Protein AF-A0A6P8ERR4-F1 (afdb_monomer_lite)

Or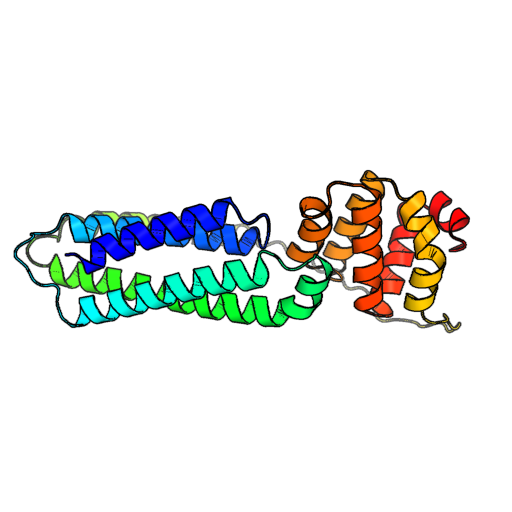ganism: Clupea harengus (NCBI:txid7950)

Radius of gyration: 25.63 Å; chains: 1; bounding box: 52×46×75 Å

Secondary structure (DSSP, 8-state):
-HHHHHHHHHHHHHHHHHHH--S-HHHHHHHHHHHHHHHHHHHHHHTS-TTSPPPHHHHHHHHHHHHHHHHHHHHHHHHHS--HHHHHHHHHHHHHHHHHHHHHHHHHHHHHHHHHHHHTTTT-STTHHHHHHHHHHHHHHHHHHHTT---------------------HHHHHHHHHHHHHHH--HHHHHHHHHHHHHTTSS-HHHHHHHHHS-SSHHHHHHHHHHHHHHT-HHHHHHHHHHHHHH-HHHHHHHT--

Structure (mmCIF, N/CA/C/O backbone):
data_AF-A0A6P8ERR4-F1
#
_entry.id   AF-A0A6P8ERR4-F1
#
loop_
_atom_site.group_PDB
_atom_site.id
_atom_site.type_symbol
_atom_site.label_atom_id
_atom_site.label_alt_id
_atom_site.label_comp_id
_atom_site.label_asym_id
_atom_site.label_entity_id
_atom_site.label_seq_id
_atom_site.pdbx_PDB_ins_code
_atom_site.Cartn_x
_atom_site.Cartn_y
_atom_site.Cartn_z
_atom_site.occupancy
_atom_site.B_iso_or_equiv
_atom_site.auth_seq_id
_atom_site.auth_comp_id
_atom_site.auth_asym_id
_atom_site.auth_atom_id
_atom_site.pdbx_PDB_model_num
ATOM 1 N N . MET A 1 1 ? -18.831 -6.609 29.858 1.00 54.12 1 MET A N 1
ATOM 2 C CA . MET A 1 1 ? -17.408 -6.774 30.240 1.00 54.12 1 MET A CA 1
ATOM 3 C C . MET A 1 1 ? -16.661 -7.672 29.255 1.00 54.12 1 MET A C 1
ATOM 5 O O . MET A 1 1 ? -15.744 -7.173 28.614 1.00 54.12 1 MET A O 1
ATOM 9 N N . ASP A 1 2 ? -17.095 -8.918 29.026 1.00 66.50 2 ASP A N 1
ATOM 10 C CA . ASP A 1 2 ? -16.434 -9.848 28.080 1.00 66.50 2 ASP A CA 1
ATOM 11 C C . ASP A 1 2 ? -16.291 -9.293 26.649 1.00 66.50 2 ASP A C 1
ATOM 13 O O . ASP A 1 2 ? -15.264 -9.483 26.001 1.00 66.50 2 ASP A O 1
ATOM 17 N N . SER A 1 3 ? -17.280 -8.533 26.166 1.00 75.31 3 SER A N 1
ATOM 18 C CA . SER A 1 3 ? -17.243 -7.909 24.834 1.00 75.31 3 SER A CA 1
ATOM 19 C C . SER A 1 3 ? -16.115 -6.881 24.667 1.00 75.31 3 SER A C 1
ATOM 21 O O . SER A 1 3 ? -15.493 -6.835 23.609 1.00 75.31 3 SER A O 1
ATOM 23 N N . ILE A 1 4 ? -15.814 -6.091 25.706 1.00 79.38 4 ILE A N 1
ATOM 24 C CA . ILE A 1 4 ? -14.762 -5.057 25.666 1.00 79.38 4 ILE A CA 1
ATOM 25 C C . ILE A 1 4 ? -13.382 -5.716 25.710 1.00 79.38 4 ILE A C 1
ATOM 27 O O . ILE A 1 4 ? -12.503 -5.345 24.938 1.00 79.38 4 ILE A O 1
ATOM 31 N N . PHE A 1 5 ? -13.210 -6.746 26.545 1.00 83.19 5 PHE A N 1
ATOM 32 C CA . PHE A 1 5 ? -11.969 -7.522 26.594 1.00 83.19 5 PHE A CA 1
ATOM 33 C C . PHE A 1 5 ? -11.649 -8.163 25.234 1.00 83.19 5 PHE A C 1
ATOM 35 O O . PHE A 1 5 ? -10.551 -7.9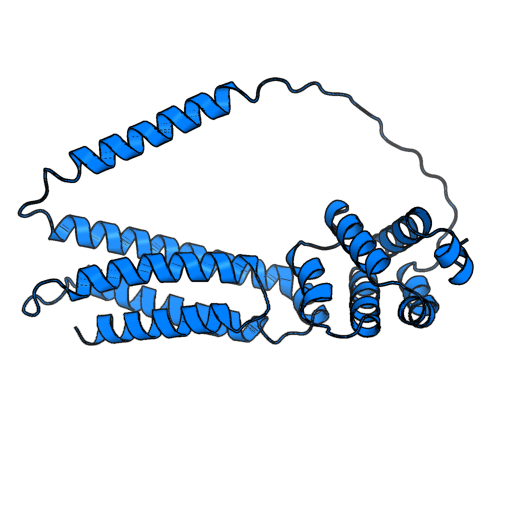87 24.708 1.00 83.19 5 PHE A O 1
ATOM 42 N N . ASN A 1 6 ? -12.639 -8.810 24.609 1.00 86.19 6 ASN A N 1
ATOM 43 C CA . ASN A 1 6 ? -12.492 -9.392 23.272 1.00 86.19 6 ASN A CA 1
ATOM 44 C C . ASN A 1 6 ? -12.144 -8.335 22.207 1.00 86.19 6 ASN A C 1
ATOM 46 O O . ASN A 1 6 ? -11.364 -8.604 21.297 1.00 86.19 6 ASN A O 1
ATOM 50 N N . LEU A 1 7 ? -12.702 -7.126 22.312 1.00 85.50 7 LEU A N 1
ATOM 51 C CA . LEU A 1 7 ? -12.392 -6.002 21.422 1.00 85.50 7 LEU A CA 1
ATOM 52 C C . LEU A 1 7 ? -10.958 -5.486 21.596 1.00 85.50 7 LEU A C 1
ATOM 54 O O . LEU A 1 7 ? -10.301 -5.176 20.604 1.00 85.50 7 LEU A O 1
ATOM 58 N N . ILE A 1 8 ? -10.460 -5.418 22.832 1.00 84.06 8 ILE A N 1
ATOM 59 C CA . ILE A 1 8 ? -9.070 -5.043 23.125 1.00 84.06 8 ILE A CA 1
ATOM 60 C C . ILE A 1 8 ? -8.107 -6.090 22.552 1.00 84.06 8 ILE A C 1
ATOM 62 O O . ILE A 1 8 ? -7.127 -5.723 21.905 1.00 84.06 8 ILE A O 1
ATOM 66 N N . GLU A 1 9 ? -8.406 -7.383 22.714 1.00 88.56 9 GLU A N 1
ATOM 67 C CA . GLU A 1 9 ? -7.610 -8.448 22.094 1.00 88.56 9 GLU A CA 1
ATOM 68 C C . GLU A 1 9 ? -7.640 -8.378 20.560 1.00 88.56 9 GLU A C 1
ATOM 70 O O . GLU A 1 9 ? -6.607 -8.568 19.915 1.00 88.56 9 GLU A O 1
ATOM 75 N N . LEU A 1 10 ? -8.800 -8.082 19.960 1.00 87.75 10 LEU A N 1
ATOM 76 C CA . LEU A 1 10 ? -8.918 -7.875 18.512 1.00 87.75 10 LEU A CA 1
ATOM 77 C C . LEU A 1 10 ? -8.091 -6.674 18.044 1.00 87.75 10 LEU A C 1
ATOM 79 O O . LEU A 1 10 ? -7.389 -6.779 17.042 1.00 87.75 10 LEU A O 1
ATOM 83 N N . ALA A 1 11 ? -8.104 -5.567 18.789 1.00 86.19 11 ALA A N 1
ATOM 84 C CA . ALA A 1 11 ? -7.260 -4.411 18.502 1.00 86.19 11 ALA A CA 1
ATOM 85 C C . ALA A 1 11 ? -5.765 -4.778 18.539 1.00 86.19 11 ALA A C 1
ATOM 87 O O . ALA A 1 11 ? -5.011 -4.381 17.651 1.00 86.19 11 ALA A O 1
ATOM 88 N N . ASP A 1 12 ? -5.327 -5.581 19.514 1.00 87.50 12 ASP A N 1
ATOM 89 C CA . ASP A 1 12 ? -3.935 -6.039 19.608 1.00 87.50 12 ASP A CA 1
ATOM 90 C C . ASP A 1 12 ? -3.526 -6.966 18.460 1.00 87.50 12 ASP A C 1
ATOM 92 O O . ASP A 1 12 ? -2.415 -6.851 17.924 1.00 87.50 12 ASP A O 1
ATOM 96 N N . ARG A 1 13 ? -4.426 -7.857 18.034 1.00 88.38 13 ARG A N 1
ATOM 97 C CA . ARG A 1 13 ? -4.210 -8.716 16.862 1.00 88.38 13 ARG A CA 1
ATOM 98 C C . ARG A 1 13 ? -4.118 -7.897 15.586 1.00 88.38 13 ARG A C 1
ATOM 100 O O . ARG A 1 13 ? -3.156 -8.067 14.839 1.00 88.38 13 ARG A O 1
ATOM 107 N N . LEU A 1 14 ? -5.049 -6.970 15.379 1.00 86.06 14 LEU A N 1
ATOM 108 C CA . LEU A 1 14 ? -5.080 -6.100 14.209 1.00 86.06 14 LEU A CA 1
ATOM 109 C C . LEU A 1 14 ? -3.844 -5.196 14.150 1.00 86.06 14 LEU A C 1
ATOM 111 O O . LEU A 1 14 ? -3.210 -5.086 13.103 1.00 86.06 14 LEU A O 1
ATOM 115 N N . TYR A 1 15 ? -3.427 -4.618 15.280 1.00 86.75 15 TYR A N 1
ATOM 116 C CA . TYR A 1 15 ? -2.178 -3.862 15.365 1.00 86.75 15 TYR A CA 1
ATOM 117 C C . TYR A 1 15 ? -0.961 -4.728 15.013 1.00 86.75 15 TYR A C 1
ATOM 119 O O . TYR A 1 15 ? -0.094 -4.308 14.246 1.00 86.75 15 TYR A O 1
ATOM 127 N N . SER A 1 16 ? -0.900 -5.956 15.530 1.00 87.12 16 SER A N 1
ATOM 128 C CA . SER A 1 16 ? 0.182 -6.892 15.209 1.00 87.12 16 SER A CA 1
ATOM 129 C C . SER A 1 16 ? 0.187 -7.261 13.724 1.00 87.12 16 SER A C 1
ATOM 131 O O . SER A 1 16 ? 1.244 -7.243 13.091 1.00 87.12 16 SER A O 1
ATOM 133 N N . LEU A 1 17 ? -0.986 -7.514 13.134 1.00 80.75 17 LEU A N 1
ATOM 134 C CA . LEU A 1 17 ? -1.148 -7.772 11.703 1.00 80.75 17 LEU A CA 1
ATOM 135 C C . LEU A 1 17 ? -0.640 -6.581 10.889 1.00 80.75 17 LEU A C 1
ATOM 137 O O . LEU A 1 17 ? 0.184 -6.763 9.986 1.00 80.75 17 LEU A O 1
ATOM 141 N N . CYS A 1 18 ? -1.007 -5.364 11.299 1.00 77.75 18 CYS A N 1
ATOM 142 C CA . CYS A 1 18 ? -0.458 -4.138 10.748 1.00 77.75 18 CYS A CA 1
ATOM 143 C C . CYS A 1 18 ? 1.066 -4.081 10.852 1.00 77.75 18 CYS A C 1
ATOM 145 O O . CYS A 1 18 ? 1.659 -3.434 10.020 1.00 77.75 18 CYS A O 1
ATOM 147 N N . GLN A 1 19 ? 1.765 -4.722 11.786 1.00 81.25 19 GLN A N 1
ATOM 148 C CA . GLN A 1 19 ? 3.240 -4.713 11.781 1.00 81.25 19 GLN A CA 1
ATOM 149 C C . GLN A 1 19 ? 3.858 -5.784 10.871 1.00 81.25 19 GLN A C 1
ATOM 151 O O . GLN A 1 19 ? 4.981 -5.617 10.396 1.00 81.25 19 GLN A O 1
ATOM 156 N N . THR A 1 20 ? 3.140 -6.876 10.607 1.00 75.56 20 THR A N 1
ATOM 157 C CA . THR A 1 20 ? 3.660 -8.005 9.814 1.00 75.56 20 THR A CA 1
ATOM 158 C C . THR A 1 20 ? 3.516 -7.831 8.302 1.00 75.56 20 THR A C 1
ATOM 160 O O . THR A 1 20 ? 4.349 -8.328 7.539 1.00 75.56 20 THR A O 1
ATOM 163 N N . VAL A 1 21 ? 2.481 -7.119 7.853 1.00 70.62 21 VAL A N 1
ATOM 164 C CA . VAL A 1 21 ? 2.188 -6.926 6.429 1.00 70.62 21 VAL A CA 1
ATOM 165 C C . VAL A 1 21 ? 3.141 -5.872 5.844 1.00 70.62 21 VAL A C 1
ATOM 167 O O . VAL A 1 21 ? 3.121 -4.709 6.236 1.00 70.62 21 VAL A O 1
ATOM 170 N N . LYS A 1 22 ? 3.984 -6.253 4.873 1.00 64.69 22 LYS A N 1
ATOM 171 C CA . LYS A 1 22 ? 4.994 -5.370 4.226 1.00 64.69 22 LYS A CA 1
ATOM 172 C C . LYS A 1 22 ? 4.411 -4.400 3.192 1.00 64.69 22 LYS A C 1
ATOM 174 O O . LYS A 1 22 ? 5.052 -4.012 2.230 1.00 64.69 22 LYS A O 1
ATOM 179 N N . ALA A 1 23 ? 3.129 -4.142 3.296 1.00 64.50 23 ALA A N 1
ATOM 180 C CA . ALA A 1 23 ? 2.275 -3.942 2.154 1.00 64.50 23 ALA A CA 1
ATOM 181 C C . ALA A 1 23 ? 1.235 -2.881 2.562 1.00 64.50 23 ALA A C 1
ATOM 183 O O . ALA A 1 23 ? 0.785 -2.911 3.705 1.00 64.50 23 ALA A O 1
ATOM 184 N N . ASN A 1 24 ? 0.881 -1.927 1.685 1.00 65.19 24 ASN A N 1
ATOM 185 C CA . ASN A 1 24 ? -0.044 -0.816 1.999 1.00 65.19 24 ASN A CA 1
ATOM 186 C C . ASN A 1 24 ? 0.435 0.034 3.181 1.00 65.19 24 ASN A C 1
ATOM 188 O O . ASN A 1 24 ? -0.296 0.251 4.141 1.00 65.19 24 ASN A O 1
ATOM 192 N N . LYS A 1 25 ? 1.697 0.462 3.153 1.00 68.31 25 LYS A N 1
ATOM 193 C CA . LYS A 1 25 ? 2.371 1.093 4.292 1.00 68.31 25 LYS A CA 1
ATOM 194 C C . LYS A 1 25 ? 1.633 2.311 4.849 1.00 68.31 25 LYS A C 1
ATOM 196 O O . LYS A 1 25 ? 1.575 2.448 6.067 1.00 68.31 25 LYS A O 1
ATOM 201 N N . GLU A 1 26 ? 1.058 3.141 3.983 1.00 70.31 26 GLU A N 1
ATOM 202 C CA . GLU A 1 26 ? 0.267 4.308 4.379 1.00 70.31 26 GLU A CA 1
ATOM 203 C C . GLU A 1 26 ? -1.022 3.890 5.101 1.00 70.31 26 GLU A C 1
ATOM 205 O O . GLU A 1 26 ? -1.225 4.267 6.256 1.00 70.31 26 GLU A O 1
ATOM 210 N N . GLN A 1 27 ? -1.824 3.003 4.498 1.00 76.12 27 GLN A N 1
ATOM 211 C CA . GLN A 1 27 ? -3.105 2.578 5.088 1.00 76.12 27 GLN A CA 1
ATOM 212 C C . GLN A 1 27 ? -2.904 1.750 6.353 1.00 76.12 27 GLN A C 1
ATOM 214 O O . GLN A 1 27 ? -3.596 1.931 7.349 1.00 76.12 27 GLN A O 1
ATOM 219 N N . ARG A 1 28 ? -1.888 0.892 6.360 1.00 78.12 28 ARG A N 1
ATOM 220 C CA . ARG A 1 28 ? -1.434 0.132 7.525 1.00 78.12 28 ARG A CA 1
ATOM 221 C C . ARG A 1 28 ? -0.972 1.047 8.657 1.00 78.12 28 ARG A C 1
ATOM 223 O O . ARG A 1 28 ? -1.277 0.770 9.813 1.00 78.12 28 ARG A O 1
ATOM 230 N N . GLY A 1 29 ? -0.251 2.121 8.332 1.00 73.62 29 GLY A N 1
ATOM 231 C CA . GLY A 1 29 ? 0.181 3.137 9.291 1.00 73.62 29 GLY A CA 1
ATOM 232 C C . GLY A 1 29 ? -1.010 3.854 9.922 1.00 73.62 29 GLY A C 1
ATOM 233 O O . GLY A 1 29 ? -1.162 3.826 11.141 1.00 73.62 29 GLY A O 1
ATOM 234 N N . ARG A 1 30 ? -1.907 4.395 9.090 1.00 80.38 30 ARG A N 1
ATOM 235 C CA . ARG A 1 30 ? -3.132 5.078 9.533 1.00 80.38 30 ARG A CA 1
ATOM 236 C C . ARG A 1 30 ? -4.035 4.164 10.366 1.00 80.38 30 ARG A C 1
ATOM 238 O O . ARG A 1 30 ? -4.529 4.560 11.420 1.00 80.38 30 ARG A O 1
ATOM 245 N N . LEU A 1 31 ? -4.213 2.918 9.928 1.00 80.12 31 LEU A N 1
ATOM 246 C CA . LEU A 1 31 ? -4.983 1.912 10.653 1.00 80.12 31 LEU A CA 1
ATOM 247 C C . LEU A 1 31 ? -4.339 1.577 12.002 1.00 80.12 31 LEU A C 1
ATOM 249 O O . LEU A 1 31 ? -5.041 1.528 13.005 1.00 80.12 31 LEU A O 1
ATOM 253 N N . ALA A 1 32 ? -3.014 1.409 12.064 1.00 82.19 32 ALA A N 1
ATOM 254 C CA . ALA A 1 32 ? -2.308 1.160 13.319 1.00 82.19 32 ALA A CA 1
ATOM 255 C C . ALA A 1 32 ? -2.487 2.308 14.329 1.00 82.19 32 ALA A C 1
ATOM 257 O O . ALA A 1 32 ? -2.763 2.048 15.501 1.00 82.19 32 ALA A O 1
ATOM 258 N N . GLU A 1 33 ? -2.381 3.565 13.890 1.00 81.00 33 GLU A N 1
ATOM 259 C CA . GLU A 1 33 ? -2.609 4.736 14.749 1.00 81.00 33 GLU A CA 1
ATOM 260 C C . GLU A 1 33 ? -4.046 4.794 15.279 1.00 81.00 33 GLU A C 1
ATOM 262 O O . GLU A 1 33 ? -4.276 5.033 16.468 1.00 81.00 33 GLU A O 1
ATOM 267 N N . MET A 1 34 ? -5.023 4.528 14.414 1.00 80.50 34 MET A N 1
ATOM 268 C CA . MET A 1 34 ? -6.431 4.549 14.791 1.00 80.50 34 MET A CA 1
ATOM 269 C C . MET A 1 34 ? -6.791 3.409 15.751 1.00 80.50 34 MET A C 1
ATOM 271 O O . MET A 1 34 ? -7.496 3.638 16.732 1.00 80.50 34 MET A O 1
ATOM 275 N N . VAL A 1 35 ? -6.249 2.208 15.529 1.00 82.44 35 VAL A N 1
ATOM 276 C CA . VAL A 1 35 ? -6.409 1.053 16.426 1.00 82.44 35 VAL A CA 1
ATOM 277 C C . VAL A 1 35 ? -5.811 1.344 17.804 1.00 82.44 35 VAL A C 1
ATOM 279 O O . VAL A 1 35 ? -6.447 1.043 18.812 1.00 82.44 35 VAL A O 1
ATOM 282 N N . ILE A 1 36 ? -4.646 2.002 17.879 1.00 81.31 36 ILE A N 1
ATOM 283 C CA . ILE A 1 36 ? -4.071 2.456 19.157 1.00 81.31 36 ILE A CA 1
ATOM 284 C C . ILE A 1 36 ? -5.017 3.431 19.868 1.00 81.31 36 ILE A C 1
ATOM 286 O O . ILE A 1 36 ? -5.253 3.291 21.070 1.00 81.31 36 ILE A O 1
ATOM 290 N N . SER A 1 37 ? -5.548 4.426 19.153 1.00 80.31 37 SER A N 1
ATOM 291 C CA . SER A 1 37 ? -6.473 5.409 19.729 1.00 80.31 37 SER A CA 1
ATOM 292 C C . SER A 1 37 ? -7.760 4.758 20.240 1.00 80.31 37 SER A C 1
ATOM 294 O O . SER A 1 37 ? -8.170 5.027 21.366 1.00 80.31 37 SER A O 1
ATOM 296 N N . LEU A 1 38 ? -8.356 3.849 19.467 1.00 77.38 38 LEU A N 1
ATOM 297 C CA . LEU A 1 38 ? -9.563 3.114 19.857 1.00 77.38 38 LEU A CA 1
ATOM 298 C C . LEU A 1 38 ? -9.307 2.164 21.033 1.00 77.38 38 LEU A C 1
ATOM 300 O O . LEU A 1 38 ? -10.117 2.105 21.955 1.00 77.38 38 LEU A O 1
ATOM 304 N N . LYS A 1 39 ? -8.152 1.488 21.068 1.00 81.88 39 LYS A N 1
ATOM 305 C CA . LYS A 1 39 ? -7.755 0.647 22.205 1.00 81.88 39 LYS A CA 1
ATOM 306 C C . LYS A 1 39 ? -7.706 1.448 23.506 1.00 81.88 39 LYS A C 1
ATOM 308 O O . LYS A 1 39 ? -8.205 0.972 24.518 1.00 81.88 39 LYS A O 1
ATOM 313 N N . LYS A 1 40 ? -7.157 2.669 23.485 1.00 80.62 40 LYS A N 1
ATOM 314 C CA . LYS A 1 40 ? -7.130 3.544 24.672 1.00 80.62 40 LYS A CA 1
ATOM 315 C C . LYS A 1 40 ? -8.538 3.841 25.190 1.00 80.62 40 LYS A C 1
ATOM 317 O O . LYS A 1 40 ? -8.760 3.764 26.392 1.00 80.62 40 LYS A O 1
ATOM 322 N N . VAL A 1 41 ? -9.481 4.135 24.292 1.00 78.81 41 VAL A N 1
ATOM 323 C CA . VAL A 1 41 ? -10.890 4.374 24.652 1.00 78.81 41 VAL A CA 1
ATOM 324 C C . VAL A 1 41 ? -11.516 3.122 25.279 1.00 78.81 41 VAL A C 1
ATOM 326 O O . VAL A 1 41 ? -12.168 3.216 26.315 1.00 78.81 41 VAL A O 1
ATOM 329 N N . LEU A 1 42 ? -11.262 1.941 24.708 1.00 78.31 42 LEU A N 1
ATOM 330 C CA . LEU A 1 42 ? -11.748 0.665 25.246 1.00 78.31 42 LEU A CA 1
ATOM 331 C C . LEU A 1 42 ? -11.144 0.320 26.614 1.00 78.31 42 LEU A C 1
ATOM 333 O O . LEU A 1 42 ? -11.850 -0.207 27.469 1.00 78.31 42 LEU A O 1
ATOM 337 N N . SER A 1 43 ? -9.867 0.631 26.848 1.00 79.06 43 SER A N 1
ATOM 338 C CA . SER A 1 43 ? -9.234 0.444 28.160 1.00 79.06 43 SER A CA 1
ATOM 339 C C . SER A 1 43 ? -9.860 1.342 29.227 1.00 79.06 43 SER A C 1
ATOM 341 O O . SER A 1 43 ? -10.113 0.873 30.330 1.00 79.06 43 SER A O 1
ATOM 343 N N . ILE A 1 44 ? -10.195 2.593 28.890 1.00 76.06 44 ILE A N 1
ATOM 344 C CA . ILE A 1 44 ? -10.915 3.493 29.806 1.00 76.06 44 ILE A CA 1
ATOM 345 C C . ILE A 1 44 ? -12.295 2.915 30.151 1.00 76.06 44 ILE A C 1
ATOM 347 O O . ILE A 1 44 ? -12.673 2.900 31.317 1.00 76.06 44 ILE A O 1
ATOM 351 N N . LEU A 1 45 ? -13.024 2.391 29.160 1.00 73.75 45 LEU A N 1
ATOM 352 C CA . LEU A 1 45 ? -14.319 1.727 29.362 1.00 73.75 45 LEU A CA 1
ATOM 353 C C . LEU A 1 45 ? -14.218 0.454 30.218 1.00 73.75 45 LEU A C 1
ATOM 355 O O . LEU A 1 45 ? -15.145 0.127 30.950 1.00 73.75 45 LEU A O 1
ATOM 359 N N . GLN A 1 46 ? -13.104 -0.276 30.130 1.00 72.75 46 GLN A N 1
ATOM 360 C CA . GLN A 1 46 ? -12.858 -1.470 30.942 1.00 72.75 46 GLN A CA 1
ATOM 361 C C . GLN A 1 46 ? -12.612 -1.133 32.421 1.00 72.75 46 GLN A C 1
ATOM 363 O O . GLN A 1 46 ? -12.935 -1.940 33.290 1.00 72.75 46 GLN A O 1
ATOM 368 N N . GLU A 1 47 ? -12.021 0.029 32.704 1.00 72.12 47 GLU A N 1
ATOM 369 C CA . GLU A 1 47 ? -11.723 0.498 34.064 1.00 72.12 47 GLU A CA 1
ATOM 370 C C . GLU A 1 47 ? -12.946 1.111 34.778 1.00 72.12 47 GLU A C 1
ATOM 372 O O . GLU A 1 47 ? -12.884 1.377 35.980 1.00 72.12 47 GLU A O 1
ATOM 377 N N . GLN A 1 48 ? -14.063 1.316 34.069 1.00 66.88 48 GLN A N 1
ATOM 378 C CA . GLN A 1 48 ? -15.331 1.766 34.654 1.00 66.88 48 GLN A CA 1
ATOM 379 C C . GLN A 1 48 ? -16.035 0.645 35.449 1.00 66.88 48 GLN A C 1
ATOM 381 O O . GLN A 1 48 ? -15.749 -0.538 35.273 1.00 66.88 48 GLN A O 1
ATOM 386 N N . ASP A 1 49 ? -16.926 1.032 36.375 1.00 58.53 49 ASP A N 1
ATOM 387 C CA . ASP A 1 49 ? -17.505 0.162 37.412 1.00 58.53 49 ASP A CA 1
ATOM 388 C C . ASP A 1 49 ? -18.061 -1.173 36.845 1.00 58.53 49 ASP A C 1
ATOM 390 O O . ASP A 1 49 ? -19.023 -1.157 36.072 1.00 58.53 49 ASP A O 1
ATOM 394 N N . PRO A 1 50 ? -17.516 -2.339 37.265 1.00 55.09 50 PRO A N 1
ATOM 395 C CA . PRO A 1 50 ? -17.928 -3.683 36.838 1.00 55.09 50 PRO A CA 1
ATOM 396 C C . PRO A 1 50 ? -19.420 -3.999 36.976 1.00 55.09 50 PRO A C 1
ATOM 398 O O . PRO A 1 50 ? -19.899 -4.971 36.389 1.00 55.09 50 PRO A O 1
ATOM 401 N N . SER A 1 51 ? -20.128 -3.250 37.824 1.00 53.62 51 SER A N 1
ATOM 402 C CA . SER A 1 51 ? -21.529 -3.483 38.164 1.00 53.62 51 SER A CA 1
ATOM 403 C C . SER A 1 51 ? -22.520 -2.756 37.249 1.00 53.62 51 SER A C 1
ATOM 405 O O . SER A 1 51 ? -23.707 -3.094 37.260 1.00 53.62 51 SER A O 1
ATOM 407 N N . HIS A 1 52 ? -22.052 -1.814 36.422 1.00 59.72 52 HIS A N 1
ATOM 408 C CA . HIS A 1 52 ? -22.903 -1.089 35.488 1.00 59.72 52 HIS A CA 1
ATOM 409 C C . HIS A 1 52 ? -22.912 -1.781 34.122 1.00 59.72 52 HIS A C 1
ATOM 411 O O . HIS A 1 52 ? -21.887 -1.968 33.467 1.00 59.72 52 HIS A O 1
ATOM 417 N N . THR A 1 53 ? -24.099 -2.199 33.689 1.00 62.22 53 THR A N 1
ATOM 418 C CA . THR A 1 53 ? -24.296 -2.657 32.312 1.00 62.22 53 THR A CA 1
ATOM 419 C C . THR A 1 53 ? -24.201 -1.447 31.381 1.00 62.22 53 THR A C 1
ATOM 421 O O . THR A 1 53 ? -24.783 -0.404 31.701 1.00 62.22 53 THR A O 1
ATOM 424 N N . PRO A 1 54 ? -23.453 -1.547 30.266 1.00 65.56 54 PRO A N 1
ATOM 425 C CA . PRO A 1 54 ? -23.322 -0.441 29.330 1.00 65.56 54 PRO A CA 1
ATOM 426 C C . PRO A 1 54 ? -24.700 -0.084 28.747 1.00 65.56 54 PRO A C 1
ATOM 428 O O . PRO A 1 54 ? -25.506 -0.982 28.485 1.00 65.56 54 PRO A O 1
ATOM 431 N N . PRO A 1 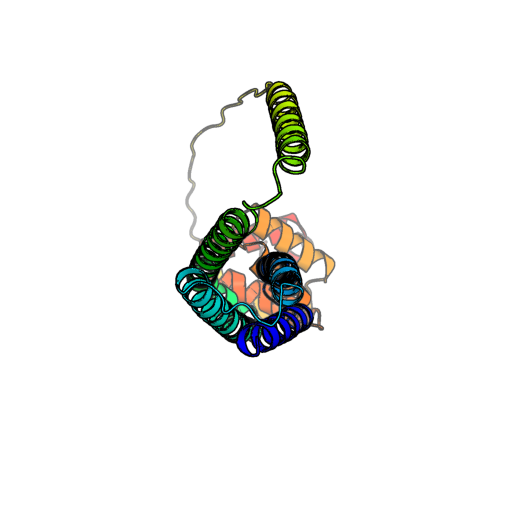55 ? -24.998 1.208 28.528 1.00 71.44 55 PRO A N 1
ATOM 432 C CA . PRO A 1 55 ? -26.217 1.627 27.851 1.00 71.44 55 PRO A CA 1
ATOM 433 C C . PRO A 1 55 ? -26.357 0.930 26.492 1.00 71.44 55 PRO A C 1
ATOM 435 O O . PRO A 1 55 ? -25.369 0.751 25.787 1.00 71.44 55 PRO A O 1
ATOM 438 N N . GLN A 1 56 ? -27.583 0.598 26.079 1.00 71.94 56 GLN A N 1
ATOM 439 C CA . GLN A 1 56 ? -27.839 -0.093 24.805 1.00 71.94 56 GLN A CA 1
ATOM 440 C C . GLN A 1 56 ? -27.180 0.611 23.604 1.00 71.94 56 GLN A C 1
ATOM 442 O O . GLN A 1 56 ? -26.590 -0.042 22.748 1.00 71.94 56 GLN A O 1
ATOM 447 N N . ALA A 1 57 ? -27.208 1.947 23.581 1.00 74.12 57 ALA A N 1
ATOM 448 C CA . ALA A 1 57 ? -26.520 2.727 22.558 1.00 74.12 57 ALA A CA 1
ATOM 449 C C . ALA A 1 57 ? -25.009 2.435 22.544 1.00 74.12 57 ALA A C 1
ATOM 451 O O . ALA A 1 57 ? -24.429 2.251 21.485 1.00 74.12 57 ALA A O 1
ATOM 452 N N . LEU A 1 58 ? -24.355 2.339 23.704 1.00 76.75 58 LEU A N 1
ATOM 453 C CA . LEU A 1 58 ? -22.932 2.008 23.793 1.00 76.75 58 LEU A CA 1
ATOM 454 C C . LEU A 1 58 ? -22.650 0.584 23.282 1.00 76.75 58 LEU A C 1
ATOM 456 O O . LEU A 1 58 ? -21.669 0.384 22.569 1.00 76.75 58 LEU A O 1
ATOM 460 N N . GLU A 1 59 ? -23.517 -0.389 23.581 1.00 80.50 59 GLU A N 1
ATOM 461 C CA . GLU A 1 59 ? -23.386 -1.754 23.050 1.00 80.50 59 GLU A CA 1
ATOM 462 C C . GLU A 1 59 ? -23.463 -1.800 21.516 1.00 80.50 59 GLU A C 1
ATOM 464 O O . GLU A 1 59 ? -22.649 -2.483 20.893 1.00 80.50 59 GLU A O 1
ATOM 469 N N . GLU A 1 60 ? -24.372 -1.038 20.899 1.00 85.31 60 GLU A N 1
ATOM 470 C CA . GLU A 1 60 ? -24.503 -0.948 19.435 1.00 85.31 60 GLU A CA 1
ATOM 471 C C . GLU A 1 60 ? -23.205 -0.446 18.779 1.00 85.31 60 GLU A C 1
ATOM 473 O O . GLU A 1 60 ? -22.710 -1.054 17.826 1.00 85.31 60 GLU A O 1
ATOM 478 N N . HIS A 1 61 ? -22.584 0.596 19.339 1.00 83.25 61 HIS A N 1
ATOM 479 C CA . HIS A 1 61 ? -21.313 1.121 18.829 1.00 83.25 61 HIS A CA 1
ATOM 480 C C . HIS A 1 61 ? -20.142 0.142 19.017 1.00 83.25 61 HIS A C 1
ATOM 482 O O . HIS A 1 61 ? -19.254 0.074 18.167 1.00 83.25 61 HIS A O 1
ATOM 488 N N . LEU A 1 62 ? -20.126 -0.639 20.103 1.00 84.19 62 LEU A N 1
ATOM 489 C CA . LEU A 1 62 ? -19.102 -1.666 20.330 1.00 84.19 62 LEU A CA 1
ATOM 490 C C . LEU A 1 62 ? -19.227 -2.830 19.333 1.00 84.19 62 LEU A C 1
ATOM 492 O O . LEU A 1 62 ? -18.211 -3.362 18.879 1.00 84.19 62 LEU A O 1
ATOM 496 N N . VAL A 1 63 ? -20.451 -3.213 18.958 1.00 89.00 63 VAL A N 1
ATOM 497 C CA . VAL A 1 63 ? -20.692 -4.232 17.922 1.00 89.00 63 VAL A CA 1
ATOM 498 C C . VAL A 1 63 ? -20.242 -3.736 16.546 1.00 89.00 63 VAL A C 1
ATOM 500 O O . VAL A 1 63 ? -19.572 -4.479 15.820 1.00 89.00 63 VAL A O 1
ATOM 503 N N . GLU A 1 64 ? -20.540 -2.481 16.199 1.00 89.12 64 GLU A N 1
ATOM 504 C CA . GLU A 1 64 ? -20.067 -1.881 14.944 1.00 89.12 64 GLU A CA 1
ATOM 505 C C . GLU A 1 64 ? -18.534 -1.797 14.917 1.00 89.12 64 GLU A C 1
ATOM 507 O O . GLU A 1 64 ? -17.913 -2.215 13.940 1.00 89.12 64 GLU A O 1
ATOM 512 N N . LEU A 1 65 ? -17.899 -1.392 16.026 1.00 88.19 65 LEU A N 1
ATOM 513 C CA . LEU A 1 65 ? -16.438 -1.380 16.154 1.00 88.19 65 LEU A CA 1
ATOM 514 C C . LEU A 1 65 ? -15.825 -2.759 15.884 1.00 88.19 65 LEU A C 1
ATOM 516 O O . LEU A 1 65 ? -14.824 -2.882 15.175 1.00 88.19 65 LEU A O 1
ATOM 520 N N . GLN A 1 66 ? -16.430 -3.806 16.445 1.00 89.69 66 GLN A N 1
ATOM 521 C CA . GLN A 1 66 ? -15.963 -5.175 16.260 1.00 89.69 66 GLN A CA 1
ATOM 522 C C . GLN A 1 66 ? -16.066 -5.614 14.794 1.00 89.69 66 GLN A C 1
ATOM 524 O O . GLN A 1 66 ? -15.207 -6.348 14.303 1.00 89.69 66 GLN A O 1
ATOM 529 N N . THR A 1 67 ? -17.118 -5.177 14.103 1.00 92.06 67 THR A N 1
ATOM 530 C CA . THR A 1 67 ? -17.316 -5.429 12.672 1.00 92.06 67 THR A CA 1
ATOM 531 C C . THR A 1 67 ? -16.251 -4.709 11.855 1.00 92.06 67 THR A C 1
ATOM 533 O O . THR A 1 67 ? -15.551 -5.363 11.089 1.00 92.06 67 THR A O 1
ATOM 536 N N . CYS A 1 68 ? -16.011 -3.424 12.115 1.00 90.12 68 CYS A N 1
ATOM 537 C CA . CYS A 1 68 ? -14.951 -2.670 11.452 1.00 90.12 68 CYS A CA 1
ATOM 538 C C . CYS A 1 68 ? -13.559 -3.292 11.657 1.00 90.12 68 CYS A C 1
ATOM 540 O O . CYS A 1 68 ? -12.765 -3.347 10.723 1.00 90.12 68 CYS A O 1
ATOM 542 N N . PHE A 1 69 ? -13.239 -3.800 12.853 1.00 89.25 69 PHE A N 1
ATOM 543 C CA . PHE A 1 69 ? -11.961 -4.488 13.076 1.00 89.25 69 PHE A CA 1
ATOM 544 C C . PHE A 1 69 ? -11.828 -5.774 12.257 1.00 89.25 69 PHE A C 1
ATOM 546 O O . PHE A 1 69 ? -10.754 -6.030 11.714 1.00 89.25 69 PHE A O 1
ATOM 553 N N . ARG A 1 70 ? -12.902 -6.558 12.122 1.00 89.44 70 ARG A N 1
ATOM 554 C CA . ARG A 1 70 ? -12.901 -7.755 11.266 1.00 89.44 70 ARG A CA 1
ATOM 555 C C . ARG A 1 70 ? -12.750 -7.400 9.789 1.00 89.44 70 ARG A C 1
ATOM 557 O O . ARG A 1 70 ? -11.926 -8.008 9.110 1.00 89.44 70 ARG A O 1
ATOM 564 N N . ASP A 1 71 ? -13.475 -6.388 9.321 1.00 88.81 71 ASP A N 1
ATOM 565 C CA . ASP A 1 71 ? -13.371 -5.894 7.945 1.00 88.81 71 ASP A CA 1
ATOM 566 C C . ASP A 1 71 ? -11.938 -5.408 7.655 1.00 88.81 71 ASP A C 1
ATOM 568 O O . ASP A 1 71 ? -11.366 -5.701 6.605 1.00 88.81 71 ASP A O 1
ATOM 572 N N . ALA A 1 72 ? -11.299 -4.745 8.626 1.00 87.00 72 ALA A N 1
ATOM 573 C CA . ALA A 1 72 ? -9.906 -4.320 8.531 1.00 87.00 72 ALA A CA 1
ATOM 574 C C . ALA A 1 72 ? -8.925 -5.502 8.415 1.00 87.00 72 ALA A C 1
ATOM 576 O O . ALA A 1 72 ? -8.013 -5.463 7.585 1.00 87.00 72 ALA A O 1
ATOM 577 N N . GLU A 1 73 ? -9.105 -6.566 9.207 1.00 84.50 73 GLU A N 1
ATOM 578 C CA . GLU A 1 73 ? -8.307 -7.793 9.080 1.00 84.50 73 GLU A CA 1
ATOM 579 C C . GLU A 1 73 ? -8.494 -8.444 7.702 1.00 84.50 73 GLU A C 1
ATOM 581 O O . GLU A 1 73 ? -7.517 -8.873 7.079 1.00 84.50 73 GLU A O 1
ATOM 586 N N . GLU A 1 74 ? -9.727 -8.504 7.196 1.00 85.94 74 GLU A N 1
ATOM 587 C CA . GLU A 1 74 ? -10.019 -9.062 5.876 1.00 85.94 74 GLU A CA 1
ATOM 588 C C . GLU A 1 74 ? -9.355 -8.245 4.763 1.00 85.94 74 GLU A C 1
ATOM 590 O O . GLU A 1 74 ? -8.690 -8.821 3.898 1.00 85.94 74 GLU A O 1
ATOM 595 N N . LEU A 1 75 ? -9.444 -6.914 4.811 1.00 82.19 75 LEU A N 1
ATOM 596 C CA . LEU A 1 75 ? -8.808 -6.025 3.838 1.00 82.19 75 LEU A CA 1
ATOM 597 C C . LEU A 1 75 ? -7.280 -6.127 3.875 1.00 82.19 75 LEU A C 1
ATOM 599 O O . LEU A 1 75 ? -6.639 -6.244 2.825 1.00 82.19 75 LEU A O 1
ATOM 603 N N . LEU A 1 76 ? -6.680 -6.165 5.068 1.00 79.56 76 LEU A N 1
ATOM 604 C CA . LEU A 1 76 ? -5.239 -6.372 5.215 1.00 79.56 76 LEU A CA 1
ATOM 605 C C . LEU A 1 76 ? -4.796 -7.725 4.656 1.00 79.56 76 LEU A C 1
ATOM 607 O O . LEU A 1 76 ? -3.762 -7.795 3.997 1.00 79.56 76 LEU A O 1
ATOM 611 N N . ASN A 1 77 ? -5.572 -8.789 4.847 1.00 80.06 77 ASN A N 1
ATOM 612 C CA . ASN A 1 77 ? -5.254 -10.101 4.283 1.00 80.06 77 ASN A CA 1
ATOM 613 C C . ASN A 1 77 ? -5.469 -10.149 2.759 1.00 80.06 77 ASN A C 1
ATOM 615 O O . ASN A 1 77 ? -4.629 -10.682 2.026 1.00 80.06 77 ASN A O 1
ATOM 619 N N . LYS A 1 78 ? -6.554 -9.541 2.267 1.00 79.19 78 LYS A N 1
ATOM 620 C CA . LYS A 1 78 ? -6.923 -9.442 0.843 1.00 79.19 78 LYS A CA 1
ATOM 621 C C . LYS A 1 78 ? -5.869 -8.693 0.030 1.00 79.19 78 LYS A C 1
ATOM 623 O O . LYS A 1 78 ? -5.584 -9.090 -1.102 1.00 79.19 78 LYS A O 1
ATOM 628 N N . TYR A 1 79 ? -5.279 -7.642 0.600 1.00 70.94 79 TYR A N 1
ATOM 629 C CA . TYR A 1 79 ? -4.308 -6.775 -0.076 1.00 70.94 79 TYR A CA 1
ATOM 630 C C . TYR A 1 79 ? -2.863 -6.922 0.428 1.00 70.94 79 TYR A C 1
ATOM 632 O O . TYR A 1 79 ? -1.949 -6.328 -0.153 1.00 70.94 79 TYR A O 1
ATOM 640 N N . GLY A 1 80 ? -2.628 -7.722 1.470 1.00 63.47 80 GLY A N 1
ATOM 641 C CA . GLY A 1 80 ? -1.315 -7.922 2.090 1.00 63.47 80 GLY A CA 1
ATOM 642 C C . GLY A 1 80 ? -0.405 -8.916 1.367 1.00 63.47 80 GLY A C 1
ATOM 643 O O . GLY A 1 80 ? 0.812 -8.779 1.430 1.00 63.47 80 GLY A O 1
ATOM 644 N N . ASN A 1 81 ? -0.985 -9.877 0.639 1.00 58.47 81 ASN A N 1
ATOM 645 C CA . ASN A 1 81 ? -0.255 -10.963 -0.039 1.00 58.47 81 ASN A CA 1
ATOM 646 C C . ASN A 1 81 ? -0.311 -10.894 -1.575 1.00 58.47 81 ASN A C 1
ATOM 648 O O . ASN A 1 81 ? 0.142 -11.804 -2.271 1.00 58.47 81 ASN A O 1
ATOM 652 N N . THR A 1 82 ? -0.896 -9.839 -2.138 1.00 59.31 82 THR A N 1
ATOM 653 C CA . THR A 1 82 ? -0.977 -9.668 -3.591 1.00 59.31 82 THR A CA 1
ATOM 654 C C . THR A 1 82 ? 0.355 -9.180 -4.135 1.00 59.31 82 THR A C 1
ATOM 656 O O . THR A 1 82 ? 0.856 -8.163 -3.672 1.00 59.31 82 THR A O 1
ATOM 659 N N . SER A 1 83 ? 0.895 -9.851 -5.154 1.00 58.62 83 SER A N 1
ATOM 660 C CA . SER A 1 83 ? 2.095 -9.377 -5.848 1.00 58.62 83 SER A CA 1
ATOM 661 C C . SER A 1 83 ? 1.916 -7.936 -6.341 1.00 58.62 83 SER A C 1
ATOM 663 O O . SER A 1 83 ? 0.822 -7.562 -6.756 1.00 58.62 83 SER A O 1
ATOM 665 N N . CYS A 1 84 ? 3.008 -7.182 -6.394 1.00 56.75 84 CYS A N 1
ATOM 666 C CA . CYS A 1 84 ? 3.189 -5.819 -6.901 1.00 56.75 84 CYS A CA 1
ATOM 667 C C . CYS A 1 84 ? 2.313 -5.489 -8.134 1.00 56.75 84 CYS A C 1
ATOM 669 O O . CYS A 1 84 ? 1.683 -4.438 -8.208 1.00 56.75 84 CYS A O 1
ATOM 671 N N . LEU A 1 85 ? 2.142 -6.440 -9.060 1.00 50.56 85 LEU A N 1
ATOM 672 C CA . LEU A 1 85 ? 1.236 -6.314 -10.210 1.00 50.56 85 LEU A CA 1
ATOM 673 C C . LEU A 1 85 ? -0.261 -6.436 -9.876 1.00 50.56 85 LEU A C 1
ATOM 675 O O . LEU A 1 85 ? -1.066 -5.731 -10.467 1.00 50.56 85 LEU A O 1
ATOM 679 N N . GLY A 1 86 ? -0.654 -7.334 -8.974 1.00 56.19 86 GLY A N 1
ATOM 680 C CA . 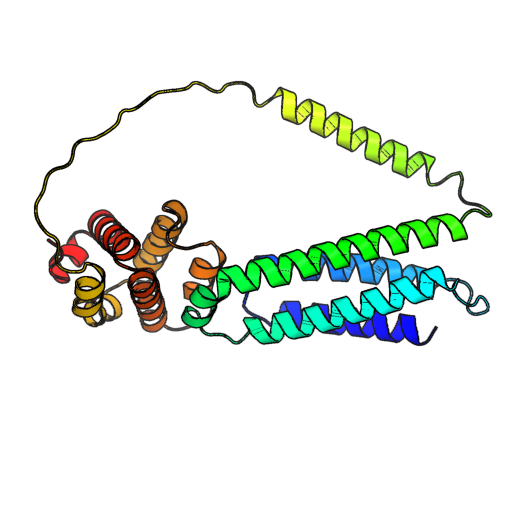GLY A 1 86 ? -2.040 -7.515 -8.528 1.00 56.19 86 GLY A CA 1
ATOM 681 C C . GLY A 1 86 ? -2.587 -6.327 -7.732 1.00 56.19 86 GLY A C 1
ATOM 682 O O . GLY A 1 86 ? -3.795 -6.109 -7.736 1.00 56.19 86 GLY A O 1
ATOM 683 N N . ARG A 1 87 ? -1.703 -5.537 -7.115 1.00 59.03 87 ARG A N 1
ATOM 684 C CA . ARG A 1 87 ? -2.043 -4.312 -6.375 1.00 59.03 87 ARG A CA 1
ATOM 685 C C . ARG A 1 87 ? -2.392 -3.161 -7.296 1.00 59.03 87 ARG A C 1
ATOM 687 O O . ARG A 1 87 ? -3.428 -2.545 -7.121 1.00 59.03 87 ARG A O 1
ATOM 694 N N . VAL A 1 88 ? -1.619 -2.987 -8.363 1.00 52.84 88 VAL A N 1
ATOM 695 C CA . VAL A 1 88 ? -1.882 -2.007 -9.431 1.00 52.84 88 VAL A CA 1
ATOM 696 C C . VAL A 1 88 ? -3.272 -2.187 -10.045 1.00 52.84 88 VAL A C 1
ATOM 698 O O . VAL A 1 88 ? -3.983 -1.217 -10.277 1.00 52.84 88 VAL A O 1
ATOM 701 N N . PHE A 1 89 ? -3.696 -3.432 -10.289 1.00 48.91 89 PHE A N 1
ATOM 702 C CA . PHE A 1 89 ? -5.028 -3.701 -10.848 1.00 48.91 89 PHE A CA 1
ATOM 703 C C . PHE A 1 89 ? -6.166 -3.456 -9.860 1.00 48.91 89 PHE A C 1
ATOM 705 O O . PHE A 1 89 ? -7.295 -3.228 -10.286 1.00 48.91 89 PHE A O 1
ATOM 712 N N . LYS A 1 90 ? -5.883 -3.533 -8.558 1.00 59.34 90 LYS A N 1
ATOM 713 C CA . LYS A 1 90 ? -6.879 -3.375 -7.500 1.00 59.34 90 LYS A CA 1
ATOM 714 C C . LYS A 1 90 ? -6.776 -2.039 -6.773 1.00 59.34 90 LYS A C 1
ATOM 716 O O . LYS A 1 90 ? -7.581 -1.823 -5.886 1.00 59.34 90 LYS A O 1
ATOM 721 N N . ALA A 1 91 ? -5.856 -1.150 -7.153 1.00 58.03 91 ALA A N 1
ATOM 722 C CA . ALA A 1 91 ? -5.564 0.084 -6.424 1.00 58.03 91 ALA A CA 1
ATOM 723 C C . ALA A 1 91 ? -6.817 0.941 -6.207 1.00 58.03 91 ALA A C 1
ATOM 725 O O . ALA A 1 91 ? -7.048 1.392 -5.099 1.00 58.03 91 ALA A O 1
ATOM 726 N N . LYS A 1 92 ? -7.678 1.063 -7.226 1.00 57.81 92 LYS A N 1
ATOM 727 C CA . LYS A 1 92 ? -8.930 1.821 -7.106 1.00 57.81 92 LYS A CA 1
ATOM 728 C C . LYS A 1 92 ? -9.937 1.171 -6.147 1.00 57.81 92 LYS A C 1
ATOM 730 O O . LYS A 1 92 ? -10.483 1.845 -5.292 1.00 57.81 92 LYS A O 1
ATOM 735 N N . ALA A 1 93 ? -10.152 -0.139 -6.271 1.00 66.19 93 ALA A N 1
ATOM 736 C CA . ALA A 1 93 ? -11.050 -0.867 -5.372 1.00 66.19 93 ALA A CA 1
ATOM 737 C C . ALA A 1 93 ? -10.496 -0.931 -3.940 1.00 66.19 93 ALA A C 1
ATOM 739 O O . ALA A 1 93 ? -11.248 -0.934 -2.981 1.00 66.19 93 ALA A O 1
ATOM 740 N N . MET A 1 94 ? -9.173 -0.986 -3.796 1.00 66.56 94 MET A N 1
ATOM 741 C CA . MET A 1 94 ? -8.493 -0.949 -2.511 1.00 66.56 94 MET A CA 1
ATOM 742 C C . MET A 1 94 ? -8.645 0.423 -1.847 1.00 66.56 94 MET A C 1
ATOM 744 O O . MET A 1 94 ? -8.931 0.471 -0.659 1.00 66.56 94 MET A O 1
ATOM 748 N N . GLU A 1 95 ? -8.437 1.509 -2.592 1.00 67.69 95 GLU A N 1
ATOM 749 C CA . GLU A 1 95 ? -8.599 2.882 -2.102 1.00 67.69 95 GLU A CA 1
ATOM 750 C C . GLU A 1 95 ? -10.030 3.111 -1.604 1.00 67.69 95 GLU A C 1
ATOM 752 O O . GLU A 1 95 ? -10.196 3.503 -0.454 1.00 67.69 95 GLU A O 1
ATOM 757 N N . GLU A 1 96 ? -11.035 2.738 -2.405 1.00 75.38 96 GLU A N 1
ATOM 758 C CA . GLU A 1 96 ? -12.456 2.792 -2.024 1.00 75.38 96 GLU A CA 1
ATOM 759 C C . GLU A 1 96 ? -12.745 1.921 -0.777 1.00 75.38 96 GLU A C 1
ATOM 761 O O . GLU A 1 96 ? -13.288 2.422 0.205 1.00 75.38 96 GLU A O 1
ATOM 766 N N . ASP A 1 97 ? -12.303 0.652 -0.757 1.00 80.25 97 ASP A N 1
ATOM 767 C CA . ASP A 1 97 ? -12.522 -0.268 0.375 1.00 80.25 97 ASP A CA 1
ATOM 768 C C . ASP A 1 97 ? -11.927 0.276 1.700 1.00 80.25 97 ASP A C 1
ATOM 770 O O . ASP A 1 97 ? -12.530 0.142 2.769 1.00 80.25 97 ASP A O 1
ATOM 774 N N . PHE A 1 98 ? -10.714 0.847 1.661 1.00 79.75 98 PHE A N 1
ATOM 775 C CA . PHE A 1 98 ? -10.067 1.404 2.854 1.00 79.75 98 PHE A CA 1
ATOM 776 C C . PHE A 1 98 ? -10.666 2.753 3.258 1.00 79.75 98 PHE A C 1
ATOM 778 O O . PHE A 1 98 ? -10.771 3.014 4.454 1.00 79.75 98 PHE A O 1
ATOM 785 N N . GLU A 1 99 ? -11.053 3.603 2.307 1.00 80.44 99 GLU A N 1
ATOM 786 C CA . GLU A 1 99 ? -11.715 4.879 2.590 1.00 80.44 99 GLU A CA 1
ATOM 787 C C . GLU A 1 99 ? -13.044 4.660 3.325 1.00 80.44 99 GLU A C 1
ATOM 789 O O . GLU A 1 99 ? -13.249 5.244 4.393 1.00 80.44 99 GLU A O 1
ATOM 794 N N . ASP A 1 100 ? -13.870 3.727 2.843 1.00 87.12 100 ASP A N 1
ATOM 795 C CA . ASP A 1 100 ? -15.125 3.332 3.491 1.00 87.12 100 ASP A CA 1
ATOM 796 C C . ASP A 1 100 ? -14.889 2.789 4.911 1.00 87.12 100 ASP A C 1
ATOM 798 O O . ASP A 1 100 ? -15.585 3.158 5.864 1.00 87.12 100 ASP A O 1
ATOM 802 N N . LEU A 1 101 ? -13.870 1.938 5.084 1.00 87.31 101 LEU A N 1
ATOM 803 C CA . LEU A 1 101 ? -13.480 1.418 6.396 1.00 87.31 101 LEU A CA 1
ATOM 804 C C . LEU A 1 101 ? -13.055 2.547 7.348 1.00 87.31 101 LEU A C 1
ATOM 806 O O . LEU A 1 101 ? -13.463 2.565 8.512 1.00 87.31 101 LEU A O 1
ATOM 810 N N . PHE A 1 102 ? -12.205 3.465 6.882 1.00 82.25 102 PHE A N 1
ATOM 811 C CA . PHE A 1 102 ? -11.711 4.568 7.703 1.00 82.25 102 PHE A CA 1
ATOM 812 C C . PHE A 1 102 ? -12.838 5.507 8.116 1.00 82.25 102 PHE A C 1
ATOM 814 O O . PHE A 1 102 ? -12.841 5.946 9.265 1.00 82.25 102 PHE A O 1
ATOM 821 N N . GLN A 1 103 ? -13.796 5.771 7.226 1.00 87.69 103 GLN A N 1
ATOM 822 C CA . GLN A 1 103 ? -14.973 6.568 7.551 1.00 87.69 103 GLN A CA 1
ATOM 823 C C . GLN A 1 103 ? -15.790 5.908 8.668 1.00 87.69 103 GLN A C 1
ATOM 825 O O . GLN A 1 103 ? -16.034 6.534 9.698 1.00 87.69 103 GLN A O 1
ATOM 830 N N . ARG A 1 104 ? -16.115 4.614 8.529 1.00 90.00 104 ARG A N 1
ATOM 831 C CA . ARG A 1 104 ? -16.865 3.867 9.555 1.00 90.00 104 ARG A CA 1
ATOM 832 C C . ARG A 1 104 ? -16.142 3.835 10.902 1.00 90.00 104 ARG A C 1
ATOM 834 O O . ARG A 1 104 ? -16.770 3.969 11.949 1.00 90.00 104 ARG A O 1
ATOM 841 N N . LEU A 1 105 ? -14.819 3.667 10.902 1.00 82.88 105 LEU A N 1
ATOM 842 C CA . LEU A 1 105 ? -14.026 3.674 12.134 1.00 82.88 105 LEU A CA 1
ATOM 843 C C . LEU A 1 105 ? -13.977 5.059 12.796 1.00 82.88 105 LEU A C 1
ATOM 845 O O . LEU A 1 105 ? -13.984 5.133 14.028 1.00 82.88 105 LEU A O 1
ATOM 849 N N . ASP A 1 106 ? -13.955 6.142 12.017 1.00 82.31 106 ASP A N 1
ATOM 850 C CA . ASP A 1 106 ? -14.017 7.505 12.550 1.00 82.31 106 ASP A CA 1
ATO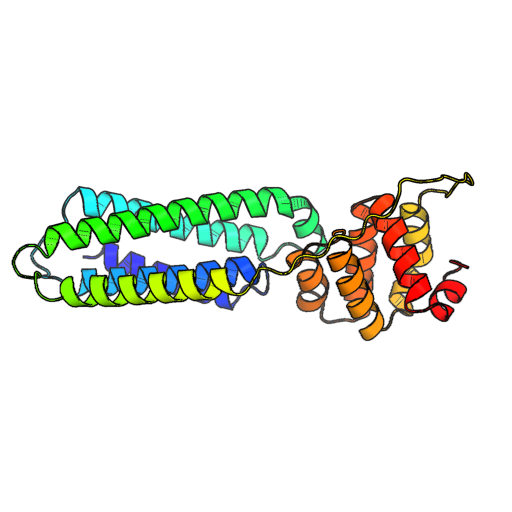M 851 C C . ASP A 1 106 ? -15.390 7.801 13.167 1.00 82.31 106 ASP A C 1
ATOM 853 O O . ASP A 1 106 ? -15.453 8.268 14.307 1.00 82.31 106 ASP A O 1
ATOM 857 N N . ASP A 1 107 ? -16.473 7.423 12.482 1.00 86.50 107 ASP A N 1
ATOM 858 C CA . ASP A 1 107 ? -17.849 7.584 12.964 1.00 86.50 107 ASP A CA 1
ATOM 859 C C . ASP A 1 107 ? -18.051 6.854 14.301 1.00 86.50 107 ASP A C 1
ATOM 861 O O . ASP A 1 107 ? -18.505 7.438 15.288 1.00 86.50 107 ASP A O 1
ATOM 865 N N . VAL A 1 108 ? -17.622 5.589 14.380 1.00 83.06 108 VAL A N 1
ATOM 866 C CA . VAL A 1 108 ? -17.689 4.794 15.614 1.00 83.06 108 VAL A CA 1
ATOM 867 C C . VAL A 1 108 ? -16.846 5.417 16.724 1.00 83.06 108 VAL A C 1
ATOM 869 O O . VAL A 1 108 ? -17.299 5.500 17.866 1.00 83.06 108 VAL A O 1
ATOM 872 N N . ARG A 1 109 ? -15.634 5.899 16.419 1.00 81.00 109 ARG A N 1
ATOM 873 C CA . ARG A 1 109 ? -14.786 6.585 17.406 1.00 81.00 109 ARG A CA 1
ATOM 874 C C . ARG A 1 109 ? -15.492 7.815 17.976 1.00 81.00 109 ARG A C 1
ATOM 876 O O . ARG A 1 109 ? -15.466 8.022 19.190 1.00 81.00 109 ARG A O 1
ATOM 883 N N . GLN A 1 110 ? -16.094 8.636 17.116 1.00 81.50 110 GLN A N 1
ATOM 884 C CA . GLN A 1 110 ? -16.823 9.833 17.532 1.00 81.50 110 GLN A CA 1
ATOM 885 C C . GLN A 1 110 ? -18.031 9.470 18.405 1.00 81.50 110 GLN A C 1
ATOM 887 O O . GLN A 1 110 ? -18.200 10.039 19.482 1.00 81.50 110 GLN A O 1
ATOM 892 N N . LEU A 1 111 ? -18.822 8.475 18.000 1.00 80.94 111 LEU A N 1
ATOM 893 C CA . LEU A 1 111 ? -20.006 8.032 18.737 1.00 80.94 111 LEU A CA 1
ATOM 894 C C . LEU A 1 111 ? -19.671 7.406 20.099 1.00 80.94 111 LEU A C 1
ATOM 896 O O . LEU A 1 111 ? -20.357 7.678 21.087 1.00 80.94 111 LEU A O 1
ATOM 900 N N . LEU A 1 112 ? -18.589 6.627 20.187 1.00 76.19 112 LEU A N 1
ATOM 901 C CA . LEU A 1 112 ? -18.079 6.104 21.459 1.00 76.19 112 LEU A CA 1
ATOM 902 C C . LEU A 1 112 ? -17.627 7.237 22.384 1.00 76.19 112 LEU A C 1
ATOM 904 O O . LEU A 1 112 ? -17.947 7.225 23.572 1.00 76.19 112 LEU A O 1
ATOM 908 N N . SER A 1 113 ? -16.940 8.244 21.837 1.00 76.50 113 SER A N 1
ATOM 909 C CA . SER A 1 113 ? -16.534 9.437 22.590 1.00 76.50 113 SER A CA 1
ATOM 910 C C . SER A 1 113 ? -17.744 10.199 23.147 1.00 76.50 113 SER A C 1
ATOM 912 O O . SER A 1 113 ? -17.772 10.533 24.330 1.00 76.50 113 SER A O 1
ATOM 914 N N . LEU A 1 114 ? -18.784 10.414 22.333 1.00 75.94 114 LEU A N 1
ATOM 915 C CA . LEU A 1 114 ? -20.024 11.075 22.763 1.00 75.94 114 LEU A CA 1
ATOM 916 C C . LEU A 1 114 ? -20.775 10.263 23.827 1.00 75.94 114 LEU A C 1
ATOM 918 O O . LEU A 1 114 ? -21.257 10.826 24.810 1.00 75.94 114 LEU A O 1
ATOM 922 N N . SER A 1 115 ? -20.843 8.942 23.660 1.00 68.06 115 SER A N 1
ATOM 923 C CA . SER A 1 115 ? -21.504 8.043 24.616 1.00 68.06 115 SER A CA 1
ATOM 924 C C . SER A 1 115 ? -20.826 8.099 25.991 1.00 68.06 115 SER A C 1
ATOM 926 O O . SER A 1 115 ? -21.498 8.220 27.012 1.00 68.06 115 SER A O 1
ATOM 928 N N . LEU A 1 116 ? -19.491 8.141 26.008 1.00 64.31 116 LEU A N 1
ATOM 929 C CA . LEU A 1 116 ? -18.679 8.320 27.214 1.00 64.31 116 LEU A CA 1
ATOM 930 C C . LEU A 1 116 ? -18.879 9.688 27.892 1.00 64.31 116 LEU A C 1
ATOM 932 O O . LEU A 1 116 ? -18.887 9.776 29.122 1.00 64.31 116 LEU A O 1
ATOM 936 N N . GLN A 1 117 ? -19.057 10.759 27.113 1.00 58.00 117 GLN A N 1
ATOM 937 C CA . GLN A 1 117 ? -19.313 12.109 27.637 1.00 58.00 117 GLN A CA 1
ATOM 938 C C . GLN A 1 117 ? -20.670 12.225 28.349 1.00 58.00 117 GLN A C 1
ATOM 940 O O . GLN A 1 117 ? -20.787 12.953 29.337 1.00 58.00 117 GLN A O 1
ATOM 945 N N . VAL A 1 118 ? -21.697 11.516 27.868 1.00 52.72 118 VAL A N 1
ATOM 946 C CA . VAL A 1 118 ? -23.032 11.488 28.495 1.00 52.72 118 VAL A CA 1
ATOM 947 C C . VAL A 1 118 ? -22.999 10.747 29.838 1.00 52.72 118 VAL A C 1
ATOM 949 O O . VAL A 1 118 ? -23.693 11.147 30.772 1.00 52.72 118 VAL A O 1
ATOM 952 N N . GLU A 1 119 ? -22.146 9.731 29.969 1.00 49.41 119 GLU A N 1
ATOM 953 C CA . GLU A 1 119 ? -22.040 8.875 31.158 1.00 49.41 119 GLU A CA 1
ATOM 954 C C . GLU A 1 119 ? -21.208 9.510 32.294 1.00 49.41 119 GLU A C 1
ATOM 956 O O . GLU A 1 119 ? -21.513 9.331 33.471 1.00 49.41 119 GLU A O 1
ATOM 961 N N . GLN A 1 120 ? -20.222 10.359 31.973 1.00 51.50 120 GLN A N 1
ATOM 962 C CA . GLN A 1 120 ? -19.404 11.091 32.962 1.00 51.50 120 GLN A CA 1
ATOM 963 C C . GLN A 1 120 ? -20.067 12.362 33.534 1.00 51.50 120 GLN A C 1
ATOM 965 O O . GLN A 1 120 ? -19.493 13.053 34.384 1.00 51.50 120 GLN A O 1
ATOM 970 N N . ARG A 1 121 ? -21.295 12.694 33.114 1.00 43.44 121 ARG A N 1
ATOM 971 C CA . ARG A 1 121 ? -21.992 13.941 33.485 1.00 43.44 121 ARG A CA 1
ATOM 972 C C . ARG A 1 121 ? -22.555 13.971 34.918 1.00 43.44 121 ARG A C 1
ATOM 974 O O . ARG A 1 121 ? -23.401 14.813 35.216 1.00 43.44 121 ARG A O 1
ATOM 981 N N . GLY A 1 122 ? -22.064 13.099 35.799 1.00 47.34 122 GLY A N 1
ATOM 982 C CA . GLY A 1 122 ? -22.222 13.219 37.249 1.00 47.34 122 GLY A CA 1
ATOM 983 C C . GLY A 1 122 ? -21.199 14.156 37.910 1.00 47.34 122 GLY A C 1
ATOM 984 O O . GLY A 1 122 ? -21.538 14.779 38.911 1.00 47.34 122 GLY A O 1
ATOM 985 N N . GLU A 1 123 ? -19.979 14.309 37.360 1.00 48.25 123 GLU A N 1
ATOM 986 C CA . GLU A 1 123 ? -18.884 14.973 38.107 1.00 48.25 123 GLU A CA 1
ATOM 987 C C . GLU A 1 123 ? -17.773 15.652 37.265 1.00 48.25 123 GLU A C 1
ATOM 989 O O . GLU A 1 123 ? -16.745 16.051 37.801 1.00 48.25 123 GLU A O 1
ATOM 994 N N . VAL A 1 124 ? -17.921 15.828 35.944 1.00 43.28 124 VAL A N 1
ATOM 995 C CA . VAL A 1 124 ? -16.822 16.325 35.078 1.00 43.28 124 VAL A CA 1
ATOM 996 C C . VAL A 1 124 ? -17.152 17.682 34.443 1.00 43.28 124 VAL A C 1
ATOM 998 O O . VAL A 1 124 ? -17.415 17.785 33.251 1.00 43.28 124 VAL A O 1
ATOM 1001 N N . HIS A 1 125 ? -17.137 18.759 35.235 1.00 38.88 125 HIS A N 1
ATOM 1002 C CA . HIS A 1 125 ? -17.149 20.139 34.705 1.00 38.88 125 HIS A CA 1
ATOM 1003 C C . HIS A 1 125 ? -15.743 20.774 34.645 1.00 38.88 125 HIS A C 1
ATOM 1005 O O . HIS A 1 125 ? -15.550 21.766 33.958 1.00 38.88 125 HIS A O 1
ATOM 1011 N N . SER A 1 126 ? -14.732 20.193 35.307 1.00 43.44 126 SER A N 1
ATOM 1012 C CA . SER A 1 126 ? -13.388 20.797 35.426 1.00 43.44 126 SER A CA 1
ATOM 1013 C C . SER A 1 126 ? -12.405 20.425 34.306 1.00 43.44 126 SER A C 1
ATOM 1015 O O . SER A 1 126 ? -11.406 21.119 34.128 1.00 43.44 126 SER A O 1
ATOM 1017 N N . VAL A 1 127 ? -12.627 19.322 33.586 1.00 51.59 127 VAL A N 1
ATOM 1018 C CA . VAL A 1 127 ? -11.674 18.821 32.572 1.00 51.59 127 VAL A CA 1
ATOM 1019 C C . VAL A 1 127 ? -11.967 19.419 31.191 1.00 51.59 127 VAL A C 1
ATOM 1021 O O . VAL A 1 127 ? -11.045 19.660 30.415 1.00 51.59 127 VAL A O 1
ATOM 1024 N N . HIS A 1 128 ? -13.230 19.758 30.920 1.00 47.22 128 HIS A N 1
ATOM 1025 C CA . HIS A 1 128 ? -13.659 20.405 29.676 1.00 47.22 128 HIS A CA 1
ATOM 1026 C C . HIS A 1 128 ? -13.043 21.806 29.521 1.00 47.22 128 HIS A C 1
ATOM 1028 O O . HIS A 1 128 ? -12.480 22.116 28.478 1.00 47.22 128 HIS A O 1
ATOM 1034 N N . ASP A 1 129 ? -12.942 22.564 30.622 1.00 45.22 129 ASP A N 1
ATOM 1035 C CA . ASP A 1 129 ? -12.236 23.855 30.688 1.00 45.22 129 ASP A CA 1
ATOM 1036 C C . ASP A 1 129 ? -10.751 23.797 30.282 1.00 45.22 129 ASP A C 1
ATOM 1038 O O . ASP A 1 129 ? -10.135 24.845 30.044 1.00 45.22 129 ASP A O 1
ATOM 1042 N N . VAL A 1 130 ? -10.143 22.604 30.282 1.00 48.06 130 VAL A N 1
ATOM 1043 C CA . VAL A 1 130 ? -8.738 22.369 29.920 1.00 48.06 130 VAL A CA 1
ATOM 1044 C C . VAL A 1 130 ? -8.618 21.889 28.473 1.00 48.06 130 VAL A C 1
ATOM 1046 O O . VAL A 1 130 ? -7.684 22.306 27.787 1.00 48.06 130 VAL A O 1
ATOM 1049 N N . VAL A 1 131 ? -9.570 21.080 27.996 1.00 49.69 131 VAL A N 1
ATOM 1050 C CA . VAL A 1 131 ? -9.630 20.604 26.603 1.00 49.69 131 VAL A CA 1
ATOM 1051 C C . VAL A 1 131 ? -10.036 21.742 25.663 1.00 49.69 131 VAL A C 1
ATOM 1053 O O . VAL A 1 131 ? -9.293 22.023 24.726 1.00 49.69 131 VAL A O 1
ATOM 1056 N N . ASP A 1 132 ? -11.070 22.518 26.000 1.00 54.34 132 ASP A N 1
ATOM 1057 C CA . ASP A 1 132 ? -11.507 23.682 25.210 1.00 54.34 132 ASP A CA 1
ATOM 1058 C C . ASP A 1 132 ? -10.398 24.745 25.103 1.00 54.34 132 ASP A C 1
ATOM 1060 O O . ASP A 1 132 ? -10.198 25.390 24.072 1.00 54.34 132 ASP A O 1
ATOM 1064 N N . ARG A 1 133 ? -9.600 24.905 26.169 1.00 50.53 133 ARG A N 1
ATOM 1065 C CA . ARG A 1 133 ? -8.447 25.824 26.196 1.00 50.53 133 ARG A CA 1
ATOM 1066 C C . ARG A 1 133 ? -7.252 25.320 25.389 1.00 50.53 133 ARG A C 1
ATOM 1068 O O . ARG A 1 133 ? -6.402 26.130 25.007 1.00 50.53 133 ARG A O 1
ATOM 1075 N N . ALA A 1 134 ? -7.136 24.008 25.201 1.00 47.62 134 ALA A N 1
ATOM 1076 C CA . ALA A 1 134 ? -6.107 23.395 24.372 1.00 47.62 134 ALA A CA 1
ATOM 1077 C C . ALA A 1 134 ? -6.502 23.456 22.889 1.00 47.62 134 ALA A C 1
ATOM 1079 O O . ALA A 1 134 ? -5.663 23.816 22.065 1.00 47.62 134 ALA A O 1
ATOM 1080 N N . GLU A 1 135 ? -7.777 23.226 22.573 1.00 47.12 135 GLU A N 1
ATOM 1081 C CA . GLU A 1 135 ? -8.329 23.328 21.217 1.00 47.12 135 GLU A CA 1
ATOM 1082 C C . GLU A 1 135 ? -8.298 24.775 20.696 1.00 47.12 135 GLU A C 1
ATOM 1084 O O . GLU A 1 135 ? -7.754 25.020 19.619 1.00 47.12 135 GLU A O 1
ATOM 1089 N N . GLN A 1 136 ? -8.664 25.772 21.516 1.00 54.44 136 GLN A N 1
ATOM 1090 C CA . GLN A 1 136 ? -8.533 27.193 21.138 1.00 54.44 136 GLN A CA 1
ATOM 1091 C C . GLN A 1 136 ? -7.090 27.622 20.810 1.00 54.44 136 GLN A C 1
ATOM 1093 O O . GLN A 1 136 ? -6.873 28.563 20.044 1.00 54.44 136 GLN A O 1
ATOM 1098 N N . LYS A 1 137 ? -6.072 26.957 21.377 1.00 56.69 137 LYS A N 1
ATOM 1099 C CA . LYS A 1 137 ? -4.664 27.237 21.048 1.00 56.69 137 LYS A CA 1
ATOM 1100 C C . LYS A 1 137 ? -4.235 26.615 19.720 1.00 56.69 137 LYS A C 1
ATOM 1102 O O . LYS A 1 137 ? -3.326 27.159 19.097 1.00 56.69 137 LYS A O 1
ATOM 1107 N N . ILE A 1 138 ? -4.862 25.520 19.293 1.00 55.91 138 ILE A N 1
ATOM 1108 C CA . ILE A 1 138 ? -4.592 24.871 18.003 1.00 55.91 138 ILE A CA 1
ATOM 1109 C C . ILE A 1 138 ? -5.175 25.720 16.865 1.00 55.91 138 ILE A C 1
ATOM 1111 O O . ILE A 1 138 ? -4.472 25.988 15.891 1.00 55.91 138 ILE A O 1
ATOM 1115 N N . ASP A 1 139 ? -6.375 26.276 17.043 1.00 59.75 139 ASP A N 1
ATOM 1116 C CA . ASP A 1 139 ? -7.011 27.144 16.040 1.00 59.75 139 ASP A CA 1
ATOM 1117 C C . ASP A 1 139 ? -6.248 28.461 15.826 1.00 59.75 139 ASP A C 1
ATOM 1119 O O . ASP A 1 139 ? -6.005 28.881 14.693 1.00 59.75 139 ASP A O 1
ATOM 1123 N N . LEU A 1 140 ? -5.754 29.074 16.908 1.00 61.81 140 LEU A N 1
ATOM 1124 C CA . LEU A 1 140 ? -4.890 30.262 16.844 1.00 61.81 140 LEU A CA 1
ATOM 1125 C C . LEU A 1 140 ? -3.532 29.990 16.170 1.00 61.81 140 LEU A C 1
ATOM 1127 O O . LEU A 1 140 ? -2.908 30.918 15.640 1.00 61.81 140 LEU A O 1
ATOM 1131 N N . LEU A 1 141 ? -3.047 28.743 16.206 1.00 57.53 141 LEU A N 1
ATOM 1132 C CA . LEU A 1 141 ? -1.831 28.326 15.504 1.00 57.53 141 LEU A CA 1
ATOM 1133 C C . LEU A 1 141 ? -2.103 28.061 14.019 1.00 57.53 141 LEU A C 1
ATOM 1135 O O . LEU A 1 141 ? -1.290 28.479 13.193 1.00 57.53 141 LEU A O 1
ATOM 1139 N N . HIS A 1 142 ? -3.251 27.477 13.669 1.00 53.28 142 HIS A N 1
ATOM 1140 C CA . HIS A 1 142 ? -3.679 27.325 12.276 1.00 53.28 142 HIS A CA 1
ATOM 1141 C C . HIS A 1 142 ? -3.929 28.680 11.595 1.00 53.28 142 HIS A C 1
ATOM 1143 O O . HIS A 1 142 ? -3.402 28.919 10.509 1.00 53.28 142 HIS A O 1
ATOM 1149 N N . GLU A 1 143 ? -4.578 29.635 12.271 1.00 66.56 143 GLU A N 1
ATOM 1150 C CA . GLU A 1 143 ? -4.828 30.976 11.714 1.00 66.56 143 GLU A CA 1
ATOM 1151 C C . GLU A 1 143 ? -3.527 31.772 11.470 1.00 66.56 143 GLU A C 1
ATOM 1153 O O . GLU A 1 143 ? -3.422 32.575 10.537 1.00 66.56 143 GLU A O 1
ATOM 1158 N N . LYS A 1 144 ? -2.494 31.556 12.297 1.00 62.94 144 LYS A N 1
ATOM 1159 C CA . LYS A 1 144 ? -1.166 32.161 12.091 1.00 62.94 144 LYS A CA 1
ATOM 1160 C C . LYS A 1 144 ? -0.379 31.492 10.968 1.00 62.94 144 LYS A C 1
ATOM 1162 O O . LYS A 1 144 ? 0.432 32.168 10.333 1.00 62.94 144 LYS A O 1
ATOM 1167 N N . MET A 1 145 ? -0.605 30.203 10.731 1.00 51.75 145 MET A N 1
ATOM 1168 C CA . MET A 1 145 ? 0.070 29.445 9.681 1.00 51.75 145 MET A CA 1
ATOM 1169 C C . MET A 1 145 ? -0.503 29.776 8.293 1.00 51.75 145 MET A C 1
ATOM 1171 O O . MET A 1 145 ? 0.272 29.973 7.356 1.00 51.75 145 MET A O 1
ATOM 1175 N N . ASP A 1 146 ? -1.818 29.999 8.184 1.00 50.78 146 ASP A N 1
ATOM 1176 C CA . ASP A 1 146 ? -2.476 30.435 6.939 1.00 50.78 146 ASP A CA 1
ATOM 1177 C C . ASP A 1 146 ? -2.086 31.859 6.512 1.00 50.78 146 ASP A C 1
ATOM 1179 O O . ASP A 1 146 ? -1.973 32.165 5.322 1.00 50.78 146 ASP A O 1
ATOM 1183 N N . LYS A 1 147 ? -1.777 32.741 7.471 1.00 57.09 147 LYS A N 1
ATOM 1184 C CA . LYS A 1 147 ? -1.331 34.118 7.187 1.00 57.09 147 LYS A CA 1
ATOM 1185 C C . LYS A 1 147 ? 0.088 34.212 6.603 1.00 57.09 147 LYS A C 1
ATOM 1187 O O . LYS A 1 147 ? 0.491 35.302 6.195 1.00 57.09 147 LYS A O 1
ATOM 1192 N N . LEU A 1 148 ? 0.843 33.109 6.522 1.00 51.12 148 LEU A N 1
ATOM 1193 C CA . LEU A 1 148 ? 2.209 33.081 5.976 1.00 51.12 148 LEU A CA 1
ATOM 1194 C C . LEU A 1 148 ? 2.323 32.485 4.562 1.00 51.12 148 LEU A C 1
ATOM 1196 O O . LEU A 1 148 ? 3.392 32.582 3.959 1.00 51.12 148 LEU A O 1
ATOM 1200 N N . ILE A 1 149 ? 1.238 31.963 3.978 1.00 44.91 149 ILE A N 1
ATOM 1201 C CA . ILE A 1 149 ? 1.232 31.409 2.611 1.00 44.91 149 ILE A CA 1
ATOM 1202 C C . ILE A 1 149 ? 0.452 32.340 1.670 1.00 44.91 149 ILE A C 1
ATOM 1204 O O . ILE A 1 149 ? -0.484 31.959 0.980 1.00 44.91 149 ILE A O 1
ATOM 1208 N N . VAL A 1 150 ? 0.860 33.608 1.609 1.00 53.09 150 VAL A N 1
ATOM 1209 C CA . VAL A 1 150 ? 0.496 34.497 0.497 1.00 53.09 150 VAL A CA 1
ATOM 1210 C C . VAL A 1 150 ? 1.776 35.050 -0.103 1.00 53.09 150 VAL A C 1
ATOM 1212 O O . VAL A 1 150 ? 2.308 36.063 0.343 1.00 53.09 150 VAL A O 1
ATOM 1215 N N . LYS A 1 151 ? 2.265 34.360 -1.136 1.00 40.41 151 LYS A N 1
ATOM 1216 C CA . LYS A 1 151 ? 3.006 34.938 -2.269 1.00 40.41 151 LYS A CA 1
ATOM 1217 C C . LYS A 1 151 ? 3.041 33.922 -3.416 1.00 40.41 151 LYS A C 1
ATOM 1219 O O . LYS A 1 151 ? 4.069 33.330 -3.723 1.00 40.41 151 LYS A O 1
ATOM 1224 N N . GLY A 1 152 ? 1.888 33.728 -4.054 1.00 34.97 152 GLY A N 1
ATOM 1225 C CA . GLY A 1 152 ? 1.818 33.134 -5.386 1.00 34.97 152 GLY A CA 1
ATOM 1226 C C . GLY A 1 152 ? 2.193 34.182 -6.436 1.00 34.97 152 GLY A C 1
ATOM 1227 O O . GLY A 1 152 ? 1.609 35.2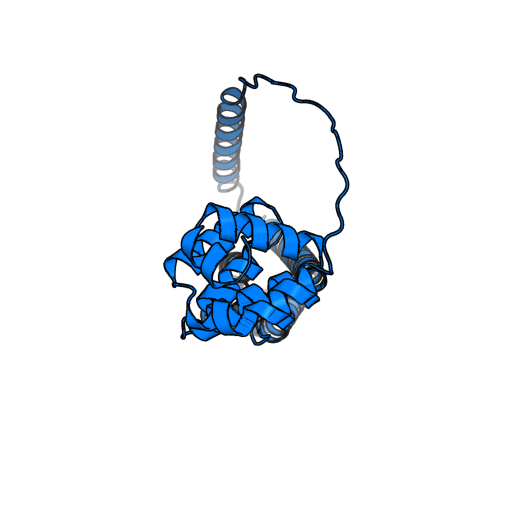64 -6.466 1.00 34.97 152 GLY A O 1
ATOM 1228 N N . LYS A 1 153 ? 3.174 33.875 -7.288 1.00 36.47 153 LYS A N 1
ATOM 1229 C CA . LYS A 1 153 ? 3.330 34.511 -8.600 1.00 36.47 153 LYS A CA 1
ATOM 1230 C C . LYS A 1 153 ? 3.112 33.445 -9.663 1.00 36.47 153 LYS A C 1
ATOM 1232 O O . LYS A 1 153 ? 3.852 32.467 -9.722 1.00 36.47 153 LYS A O 1
ATOM 1237 N N . GLU A 1 154 ? 2.088 33.673 -10.474 1.00 33.34 154 GLU A N 1
ATOM 1238 C CA . GLU A 1 154 ? 1.817 32.991 -11.734 1.00 33.34 154 GLU A CA 1
ATOM 1239 C C . GLU A 1 154 ? 2.959 33.217 -12.733 1.00 33.34 154 GLU A C 1
ATOM 1241 O O . GLU A 1 154 ? 3.442 34.342 -12.874 1.00 33.34 154 GLU A O 1
ATOM 1246 N N . VAL A 1 155 ? 3.302 32.183 -13.509 1.00 28.98 155 VAL A N 1
ATOM 1247 C CA . VAL A 1 155 ? 3.737 32.357 -14.900 1.00 28.98 155 VAL A CA 1
ATOM 1248 C C . VAL A 1 155 ? 3.073 31.291 -15.771 1.00 28.98 155 VAL A C 1
ATOM 1250 O O . VAL A 1 155 ? 3.161 30.092 -15.528 1.00 28.98 155 VAL A O 1
ATOM 1253 N N . LYS A 1 156 ? 2.399 31.816 -16.790 1.00 33.50 156 LYS A N 1
ATOM 1254 C CA . LYS A 1 156 ? 1.676 31.196 -17.897 1.00 33.50 156 LYS A CA 1
ATOM 1255 C C . LYS A 1 156 ? 2.655 30.567 -18.898 1.00 33.50 156 LYS A C 1
ATOM 1257 O O . LYS A 1 156 ? 3.659 31.190 -19.236 1.00 33.50 156 LYS A O 1
ATOM 1262 N N . GLY A 1 157 ? 2.328 29.396 -19.437 1.00 25.25 157 GLY A N 1
ATOM 1263 C CA . GLY A 1 157 ? 3.042 28.787 -20.563 1.00 25.25 157 GLY A CA 1
ATOM 1264 C C . GLY A 1 157 ? 2.102 27.931 -21.420 1.00 25.25 157 GLY A C 1
ATOM 1265 O O . GLY A 1 157 ? 1.132 27.413 -20.875 1.00 25.25 157 GLY A O 1
ATOM 1266 N N . PRO A 1 158 ? 2.314 27.854 -22.745 1.00 28.14 158 PRO A N 1
ATOM 1267 C CA . PRO A 1 158 ? 1.241 27.797 -23.733 1.00 28.14 158 PRO A CA 1
ATOM 1268 C C . PRO A 1 158 ? 0.965 26.397 -24.296 1.00 28.14 158 PRO A C 1
ATOM 1270 O O . PRO A 1 158 ? 1.790 25.488 -24.230 1.00 28.14 158 PRO A O 1
ATOM 1273 N N . GLU A 1 159 ? -0.214 26.266 -24.902 1.00 28.33 159 GLU A N 1
ATOM 1274 C CA . GLU A 1 159 ? -0.627 25.128 -25.718 1.00 28.33 159 GLU A CA 1
ATOM 1275 C C . GLU A 1 159 ? 0.254 24.958 -26.971 1.00 28.33 159 GLU A C 1
ATOM 1277 O O . GLU A 1 159 ? 0.378 25.885 -27.763 1.00 28.33 159 GLU A O 1
ATOM 1282 N N . THR A 1 160 ? 0.753 23.724 -27.148 1.00 37.78 160 THR A N 1
ATOM 1283 C CA . THR A 1 160 ? 1.001 22.935 -28.386 1.00 37.78 160 THR A CA 1
ATOM 1284 C C . THR A 1 160 ? 1.862 23.535 -29.526 1.00 37.78 160 THR A C 1
ATOM 1286 O O . THR A 1 160 ? 1.764 24.711 -29.853 1.00 37.78 160 THR A O 1
ATOM 1289 N N . PRO A 1 161 ? 2.692 22.713 -30.208 1.00 35.09 161 PRO A N 1
ATOM 1290 C CA . PRO A 1 161 ? 2.151 21.883 -31.287 1.00 35.09 161 PRO A CA 1
ATOM 1291 C C . PRO A 1 161 ? 2.702 20.448 -31.348 1.00 35.09 161 PRO A C 1
ATOM 1293 O O . PRO A 1 161 ? 3.841 20.150 -30.999 1.00 35.09 161 PRO A O 1
ATOM 1296 N N . SER A 1 162 ? 1.844 19.574 -31.876 1.00 47.66 162 SER A N 1
ATOM 1297 C CA . SER A 1 162 ? 2.188 18.325 -32.567 1.00 47.66 162 SER A CA 1
ATOM 1298 C C . SER A 1 162 ? 3.426 18.476 -33.469 1.00 47.66 162 SER A C 1
ATOM 1300 O O . SER A 1 162 ? 3.572 19.498 -34.145 1.00 47.66 162 SER A O 1
ATOM 1302 N N . PRO A 1 163 ? 4.256 17.427 -33.576 1.00 41.19 163 PRO A N 1
ATOM 1303 C CA . PRO A 1 163 ? 4.431 16.840 -34.896 1.00 41.19 163 PRO A CA 1
ATOM 1304 C C . PRO A 1 163 ? 4.322 15.314 -34.895 1.00 41.19 163 PRO A C 1
ATOM 1306 O O . PRO A 1 163 ? 4.745 14.598 -33.988 1.00 41.19 163 PRO A O 1
ATOM 1309 N N . ALA A 1 164 ? 3.755 14.840 -35.996 1.00 43.28 164 ALA A N 1
ATOM 1310 C CA . ALA A 1 164 ? 3.668 13.456 -36.399 1.00 43.28 164 ALA A CA 1
ATOM 1311 C C . ALA A 1 164 ? 5.051 12.810 -36.582 1.00 43.28 164 ALA A C 1
ATOM 1313 O O . ALA A 1 164 ? 5.890 13.355 -37.291 1.00 43.28 164 ALA A O 1
ATOM 1314 N N . ALA A 1 165 ? 5.223 11.606 -36.034 1.00 35.03 165 ALA A N 1
ATOM 1315 C CA . ALA A 1 165 ? 5.801 10.450 -36.728 1.00 35.03 165 ALA A CA 1
ATOM 1316 C C . ALA A 1 165 ? 5.679 9.210 -35.820 1.00 35.03 165 ALA A C 1
ATOM 1318 O O . ALA A 1 165 ? 6.415 9.035 -34.856 1.00 35.03 165 ALA A O 1
ATOM 1319 N N . SER A 1 166 ? 4.665 8.399 -36.119 1.00 54.62 166 SER A N 1
ATOM 1320 C CA . SER A 1 166 ? 4.362 7.037 -35.646 1.00 54.62 166 SER A CA 1
ATOM 1321 C C . SER A 1 166 ? 5.355 6.337 -34.690 1.00 54.62 166 SER A C 1
ATOM 1323 O O . SER A 1 166 ? 6.376 5.821 -35.146 1.00 54.62 166 SER A O 1
ATOM 1325 N N . PRO A 1 167 ? 4.981 6.133 -33.415 1.00 46.41 167 PRO A N 1
ATOM 1326 C CA . PRO A 1 167 ? 5.537 5.078 -32.582 1.00 46.41 167 PRO A CA 1
ATOM 1327 C C . PRO A 1 167 ? 4.655 3.833 -32.691 1.00 46.41 167 PRO A C 1
ATOM 1329 O O . PRO A 1 167 ? 3.458 3.873 -32.394 1.00 46.41 167 PRO A O 1
ATOM 1332 N N . GLN A 1 168 ? 5.262 2.727 -33.106 1.00 59.34 168 GLN A N 1
ATOM 1333 C CA . GLN A 1 168 ? 4.765 1.389 -32.797 1.00 59.34 168 GLN A CA 1
ATOM 1334 C C . GLN A 1 168 ? 4.548 1.282 -31.276 1.00 59.34 168 GLN A C 1
ATOM 1336 O O . GLN A 1 168 ? 5.256 1.945 -30.518 1.00 59.34 168 GLN A O 1
ATOM 1341 N N . ASP A 1 169 ? 3.555 0.498 -30.853 1.00 73.00 169 ASP A N 1
ATOM 1342 C CA . ASP A 1 169 ? 3.106 0.327 -29.463 1.00 73.00 169 ASP A CA 1
ATOM 1343 C C . ASP A 1 169 ? 4.270 0.395 -28.448 1.00 73.00 169 ASP A C 1
ATOM 1345 O O . ASP A 1 169 ? 5.100 -0.512 -28.363 1.00 73.00 169 ASP A O 1
ATOM 1349 N N . ALA A 1 170 ? 4.386 1.505 -27.707 1.00 80.38 170 ALA A N 1
ATOM 1350 C CA . ALA A 1 170 ? 5.489 1.743 -26.766 1.00 80.38 170 ALA A CA 1
ATOM 1351 C C . ALA A 1 170 ? 5.546 0.673 -25.662 1.00 80.38 170 ALA A C 1
ATOM 1353 O O . ALA A 1 170 ? 6.609 0.330 -25.148 1.00 80.38 170 ALA A O 1
ATOM 1354 N N . ASP A 1 171 ? 4.391 0.108 -25.329 1.00 78.62 171 ASP A N 1
ATOM 1355 C CA . ASP A 1 171 ? 4.235 -1.066 -24.485 1.00 78.62 171 ASP A CA 1
ATOM 1356 C C . ASP A 1 171 ? 4.853 -2.319 -25.125 1.00 78.62 171 ASP A C 1
ATOM 1358 O O . ASP A 1 171 ? 5.572 -3.054 -24.447 1.00 78.62 171 ASP A O 1
ATOM 1362 N N . LYS A 1 172 ? 4.683 -2.540 -26.432 1.00 84.19 172 LYS A N 1
ATOM 1363 C CA . LYS A 1 172 ? 5.362 -3.626 -27.153 1.00 84.19 172 LYS A CA 1
ATOM 1364 C C . LYS A 1 172 ? 6.879 -3.438 -27.144 1.00 84.19 172 LYS A C 1
ATOM 1366 O O . LYS A 1 172 ? 7.596 -4.381 -26.823 1.00 84.19 172 LYS A O 1
ATOM 1371 N N . LEU A 1 173 ? 7.357 -2.210 -27.357 1.00 85.69 173 LEU A N 1
ATOM 1372 C CA . LEU A 1 173 ? 8.782 -1.879 -27.272 1.00 85.69 173 LEU A CA 1
ATOM 1373 C C . LEU A 1 173 ? 9.356 -2.148 -25.870 1.00 85.69 173 LEU A C 1
ATOM 1375 O O . LEU A 1 173 ? 10.420 -2.755 -25.748 1.00 85.69 173 LEU A O 1
ATOM 1379 N N . LEU A 1 174 ? 8.639 -1.771 -24.803 1.00 87.56 174 LEU A N 1
ATOM 1380 C CA . LEU A 1 174 ? 9.017 -2.141 -23.433 1.00 87.56 174 LEU A CA 1
ATOM 1381 C C . LEU A 1 174 ? 9.037 -3.663 -23.228 1.00 87.56 174 LEU A C 1
ATOM 1383 O O . LEU A 1 174 ? 9.891 -4.178 -22.507 1.00 87.56 174 LEU A O 1
ATOM 1387 N N . GLY A 1 175 ? 8.122 -4.390 -23.872 1.00 85.06 175 GLY A N 1
ATOM 1388 C CA . GLY A 1 175 ? 8.131 -5.851 -23.925 1.00 85.06 175 GLY A CA 1
ATOM 1389 C C . GLY A 1 175 ? 9.408 -6.413 -24.553 1.00 85.06 175 GLY A C 1
ATOM 1390 O O . GLY A 1 175 ? 10.031 -7.298 -23.965 1.00 85.06 175 GLY A O 1
ATOM 1391 N N . ASP A 1 176 ? 9.833 -5.853 -25.682 1.00 86.88 176 ASP A N 1
ATOM 1392 C CA . ASP A 1 176 ? 10.992 -6.316 -26.452 1.00 86.88 176 ASP A CA 1
ATOM 1393 C C . ASP A 1 176 ? 12.330 -6.017 -25.750 1.00 86.88 176 ASP A C 1
ATOM 1395 O O . ASP A 1 176 ? 13.276 -6.810 -25.803 1.00 86.88 176 ASP A O 1
ATOM 1399 N N . ILE A 1 177 ? 12.434 -4.890 -25.037 1.00 90.31 177 ILE A N 1
ATOM 1400 C CA . ILE A 1 177 ? 13.641 -4.544 -24.265 1.00 90.31 177 ILE A CA 1
ATOM 1401 C C . ILE A 1 177 ? 13.658 -5.166 -22.863 1.00 90.31 177 ILE A C 1
ATOM 1403 O O . ILE A 1 177 ? 14.686 -5.100 -22.185 1.00 90.31 177 ILE A O 1
ATOM 1407 N N . ARG A 1 178 ? 12.548 -5.770 -22.417 1.00 91.56 178 ARG A N 1
ATOM 1408 C CA . ARG A 1 178 ? 12.331 -6.223 -21.036 1.00 91.56 178 ARG A CA 1
ATOM 1409 C C . ARG A 1 178 ? 13.482 -7.041 -20.468 1.00 91.56 178 ARG A C 1
ATOM 1411 O O . ARG A 1 178 ? 13.942 -6.756 -19.366 1.00 91.56 178 ARG A O 1
ATOM 1418 N N . GLY A 1 179 ? 13.943 -8.054 -21.202 1.00 86.31 179 GLY A N 1
ATOM 1419 C CA . GLY A 1 179 ? 15.034 -8.926 -20.749 1.00 86.31 179 GLY A CA 1
ATOM 1420 C C . GLY A 1 179 ? 16.325 -8.145 -20.506 1.00 86.31 179 GLY A C 1
ATOM 1421 O O . GLY A 1 179 ? 16.906 -8.214 -19.426 1.00 86.31 179 GLY A O 1
ATOM 1422 N N . ARG A 1 180 ? 16.701 -7.297 -21.469 1.00 90.31 180 ARG A N 1
ATOM 1423 C CA . ARG A 1 180 ? 17.912 -6.471 -21.398 1.00 90.31 180 ARG A CA 1
ATOM 1424 C C . ARG A 1 180 ? 17.827 -5.412 -20.299 1.00 90.31 180 ARG A C 1
ATOM 1426 O O . ARG A 1 180 ? 18.817 -5.170 -19.612 1.00 90.31 180 ARG A O 1
ATOM 1433 N N . PHE A 1 181 ? 16.653 -4.814 -20.094 1.00 90.75 181 PHE A N 1
ATOM 1434 C CA . PHE A 1 181 ? 16.415 -3.899 -18.979 1.00 90.75 181 PHE A CA 1
ATOM 1435 C C . PHE A 1 181 ? 16.589 -4.620 -17.636 1.00 90.75 181 PHE A C 1
ATOM 1437 O O . PHE A 1 181 ? 17.324 -4.149 -16.775 1.00 90.75 181 PHE A O 1
ATOM 1444 N N . VAL A 1 182 ? 16.001 -5.808 -17.471 1.00 91.19 182 VAL A N 1
ATOM 1445 C CA . VAL A 1 182 ? 16.136 -6.606 -16.241 1.00 91.19 182 VAL A CA 1
ATOM 1446 C C . VAL A 1 182 ? 17.587 -7.006 -15.971 1.00 91.19 182 VAL A C 1
ATOM 1448 O O . VAL A 1 182 ? 18.024 -6.991 -14.820 1.00 91.19 182 VAL A O 1
ATOM 1451 N N . GLU A 1 183 ? 18.361 -7.325 -17.001 1.00 89.38 183 GLU A N 1
ATOM 1452 C CA . GLU A 1 183 ? 19.776 -7.671 -16.860 1.00 89.38 183 GLU A CA 1
ATOM 1453 C C . GLU A 1 183 ? 20.639 -6.467 -16.471 1.00 89.38 183 GLU A C 1
ATOM 1455 O O . GLU A 1 183 ? 21.465 -6.578 -15.565 1.00 89.38 183 GLU A O 1
ATOM 1460 N N . LYS A 1 184 ? 20.433 -5.317 -17.124 1.00 88.94 184 LYS A N 1
ATOM 1461 C CA . LYS A 1 184 ? 21.363 -4.179 -17.068 1.00 88.94 184 LYS A CA 1
ATOM 1462 C C . LYS A 1 184 ? 20.950 -3.049 -16.125 1.00 88.94 184 LYS A C 1
ATOM 1464 O O . LYS A 1 184 ? 21.817 -2.287 -15.707 1.00 88.94 184 LYS A O 1
ATOM 1469 N N . ALA A 1 185 ? 19.671 -2.922 -15.772 1.00 89.62 185 ALA A N 1
ATOM 1470 C CA . ALA A 1 185 ? 19.202 -1.826 -14.928 1.00 89.62 185 ALA A CA 1
ATOM 1471 C C . ALA A 1 185 ? 19.811 -1.915 -13.524 1.00 89.62 185 ALA A C 1
ATOM 1473 O O . ALA A 1 185 ? 19.617 -2.893 -12.797 1.00 89.62 185 ALA A O 1
ATOM 1474 N N . SER A 1 186 ? 20.542 -0.882 -13.121 1.00 90.06 186 SER A N 1
ATOM 1475 C CA . SER A 1 186 ? 21.110 -0.801 -11.780 1.00 90.06 186 SER A CA 1
ATOM 1476 C C . SER A 1 186 ? 20.020 -0.488 -10.744 1.00 90.06 186 SER A C 1
ATOM 1478 O O . SER A 1 186 ? 18.986 0.095 -11.066 1.00 90.06 186 SER A O 1
ATOM 1480 N N . LEU A 1 187 ? 20.233 -0.865 -9.478 1.00 87.12 187 LEU A N 1
ATOM 1481 C CA . LEU A 1 187 ? 19.284 -0.527 -8.408 1.00 87.12 187 LEU A CA 1
ATOM 1482 C C . LEU A 1 187 ? 19.065 0.996 -8.258 1.00 87.12 187 LEU A C 1
ATOM 1484 O O . LEU A 1 187 ? 17.912 1.390 -8.094 1.00 87.12 187 LEU A O 1
ATOM 1488 N N . PRO A 1 188 ? 20.103 1.857 -8.346 1.00 91.00 188 PRO A N 1
ATOM 1489 C CA . PRO A 1 188 ? 19.912 3.307 -8.345 1.00 91.00 188 PRO A CA 1
ATOM 1490 C C . PRO A 1 188 ? 19.040 3.799 -9.501 1.00 91.00 188 PRO A C 1
ATOM 1492 O O . PRO A 1 188 ? 18.140 4.598 -9.269 1.00 91.00 188 PRO A O 1
ATOM 1495 N N . LEU A 1 189 ? 19.246 3.276 -10.715 1.00 91.31 189 LEU A N 1
ATOM 1496 C CA . LEU A 1 189 ? 18.428 3.647 -11.868 1.00 91.31 189 LEU A CA 1
ATOM 1497 C C . LEU A 1 189 ? 16.966 3.231 -11.671 1.00 91.31 189 LEU A C 1
ATOM 1499 O O . LEU A 1 189 ? 16.067 4.018 -11.937 1.00 91.31 189 LEU A O 1
ATOM 1503 N N . ILE A 1 190 ? 16.715 2.024 -11.155 1.00 90.88 190 ILE A N 1
ATOM 1504 C CA . ILE A 1 190 ? 15.353 1.559 -10.845 1.00 90.88 190 ILE A CA 1
ATOM 1505 C C . ILE A 1 190 ? 14.666 2.520 -9.866 1.00 90.88 190 ILE A C 1
ATOM 1507 O O . ILE A 1 190 ? 13.522 2.890 -10.102 1.00 90.88 190 ILE A O 1
ATOM 1511 N N . LYS A 1 191 ? 15.362 2.966 -8.809 1.00 90.56 191 LYS A N 1
ATOM 1512 C CA . LYS A 1 191 ? 14.821 3.951 -7.856 1.00 90.56 191 LYS A CA 1
ATOM 1513 C C . LYS A 1 191 ? 14.521 5.294 -8.525 1.00 90.56 191 LYS A C 1
ATOM 1515 O O . LYS A 1 191 ? 13.416 5.795 -8.398 1.00 90.56 191 LYS A O 1
ATOM 1520 N N . GLN A 1 192 ? 15.456 5.823 -9.313 1.00 91.31 192 GLN A N 1
ATOM 1521 C CA . GLN A 1 192 ? 15.263 7.091 -10.026 1.00 91.31 192 GLN A CA 1
ATOM 1522 C C . GLN A 1 192 ? 14.093 7.048 -11.016 1.00 91.31 192 GLN A C 1
ATOM 1524 O O . GLN A 1 192 ? 13.381 8.038 -11.179 1.00 91.31 192 GLN A O 1
ATOM 1529 N N . LEU A 1 193 ? 13.893 5.910 -11.685 1.00 92.06 193 LEU A N 1
ATOM 1530 C CA . LEU A 1 193 ? 12.759 5.711 -12.583 1.00 92.06 193 LEU A CA 1
ATOM 1531 C C . LEU A 1 193 ? 11.444 5.641 -11.808 1.00 92.06 193 LEU A C 1
ATOM 1533 O O . LEU A 1 193 ? 10.472 6.242 -12.248 1.00 92.06 193 LEU A O 1
ATOM 1537 N N . LEU A 1 194 ? 11.413 4.966 -10.656 1.00 89.19 194 LEU A N 1
ATOM 1538 C CA . LEU A 1 194 ? 10.242 4.951 -9.775 1.00 89.19 194 LEU A CA 1
ATOM 1539 C C . LEU A 1 194 ? 9.868 6.363 -9.316 1.00 89.19 194 LEU A C 1
ATOM 1541 O O . LEU A 1 194 ? 8.719 6.760 -9.495 1.00 89.19 194 LEU A O 1
ATOM 1545 N N . ASP A 1 195 ? 10.841 7.138 -8.832 1.00 89.44 195 ASP A N 1
ATOM 1546 C CA . ASP A 1 195 ? 10.623 8.516 -8.379 1.00 89.44 195 ASP A CA 1
ATOM 1547 C C . ASP A 1 195 ? 10.073 9.396 -9.516 1.00 89.44 195 ASP A C 1
ATOM 1549 O O . ASP A 1 195 ? 9.102 10.132 -9.339 1.00 89.44 195 ASP A O 1
ATOM 1553 N N . GLY A 1 196 ? 10.661 9.297 -10.716 1.00 87.50 196 GLY A N 1
ATOM 1554 C CA . GLY A 1 196 ? 10.210 10.048 -11.890 1.00 87.50 196 GLY A CA 1
ATOM 1555 C C . GLY A 1 196 ? 8.811 9.640 -12.357 1.00 87.50 196 GLY A C 1
ATOM 1556 O O . GLY A 1 196 ? 7.985 10.492 -12.675 1.00 87.50 196 GLY A O 1
ATOM 1557 N N . LEU A 1 197 ? 8.505 8.341 -12.353 1.00 87.06 197 LEU A N 1
ATOM 1558 C CA . LEU A 1 197 ? 7.179 7.839 -12.714 1.00 87.06 197 LEU A CA 1
ATOM 1559 C C . LEU A 1 197 ? 6.112 8.223 -11.683 1.00 87.06 197 LEU A C 1
ATOM 1561 O O . LEU A 1 197 ? 4.959 8.428 -12.064 1.00 87.06 197 LEU A O 1
ATOM 1565 N N . GLN A 1 198 ? 6.480 8.348 -10.409 1.00 84.94 198 GLN A N 1
ATOM 1566 C CA . GLN A 1 198 ? 5.593 8.844 -9.361 1.00 84.94 198 GLN A CA 1
ATOM 1567 C C . GLN A 1 198 ? 5.308 10.341 -9.530 1.00 84.94 198 GLN A C 1
ATOM 1569 O O . GLN A 1 198 ? 4.151 10.760 -9.499 1.00 84.94 198 GLN A O 1
ATOM 1574 N N . GLN A 1 199 ? 6.341 11.146 -9.802 1.00 84.75 199 GLN A N 1
ATOM 1575 C CA . GLN A 1 199 ? 6.197 12.580 -10.095 1.00 84.75 199 GLN A CA 1
ATOM 1576 C C . GLN A 1 199 ? 5.291 12.826 -11.309 1.00 84.75 199 GLN A C 1
ATOM 1578 O O . GLN A 1 199 ? 4.423 13.697 -11.289 1.00 84.75 199 GLN A O 1
ATOM 1583 N N . GLU A 1 200 ? 5.432 11.995 -12.339 1.00 81.75 200 GLU A N 1
ATOM 1584 C CA . GLU A 1 200 ? 4.635 12.037 -13.565 1.00 81.75 200 GLU A CA 1
ATOM 1585 C C . GLU A 1 200 ? 3.222 11.433 -13.425 1.00 81.75 200 GLU A C 1
ATOM 1587 O O . GLU A 1 200 ? 2.504 11.309 -14.431 1.00 81.75 200 GLU A O 1
ATOM 1592 N N . ARG A 1 201 ? 2.826 11.047 -12.200 1.00 79.00 201 ARG A N 1
ATOM 1593 C CA . ARG A 1 201 ? 1.554 10.392 -11.843 1.00 79.00 201 ARG A CA 1
ATOM 1594 C C . ARG A 1 201 ? 1.271 9.113 -12.639 1.00 79.00 201 ARG A C 1
ATOM 1596 O O . ARG A 1 201 ? 0.118 8.769 -12.894 1.00 79.00 201 ARG A O 1
ATOM 1603 N N . VAL A 1 202 ? 2.322 8.418 -13.074 1.00 82.31 202 VAL A N 1
ATOM 1604 C CA . VAL A 1 202 ? 2.218 7.104 -13.726 1.00 82.31 202 VAL A CA 1
ATOM 1605 C C . VAL A 1 202 ? 2.064 6.012 -12.675 1.00 82.31 202 VAL A C 1
ATOM 1607 O O . VAL A 1 202 ? 1.223 5.123 -12.831 1.00 82.31 202 VAL A O 1
ATOM 1610 N N . LEU A 1 203 ? 2.865 6.096 -11.612 1.00 80.25 203 LEU A N 1
ATOM 1611 C CA . LEU A 1 203 ? 2.770 5.241 -10.434 1.00 80.25 203 LEU A CA 1
ATOM 1612 C C . LEU A 1 203 ? 2.277 6.066 -9.243 1.00 80.25 203 LEU A C 1
ATOM 1614 O O . LEU A 1 203 ? 2.642 7.233 -9.116 1.00 80.25 203 LEU A O 1
ATOM 1618 N N . ASN A 1 204 ? 1.458 5.480 -8.377 1.00 79.19 204 ASN A N 1
ATOM 1619 C CA . ASN A 1 204 ? 1.187 6.071 -7.066 1.00 79.19 204 ASN A CA 1
ATOM 1620 C C . ASN A 1 204 ? 2.295 5.687 -6.060 1.00 79.19 204 ASN A C 1
ATOM 1622 O O . ASN A 1 204 ? 3.177 4.875 -6.361 1.00 79.19 204 ASN A O 1
ATOM 1626 N N . SER A 1 205 ? 2.268 6.294 -4.870 1.00 73.00 205 SER A N 1
ATOM 1627 C CA . SER A 1 205 ? 3.265 6.048 -3.819 1.00 73.00 205 SER A CA 1
ATOM 1628 C C . SER A 1 205 ? 3.334 4.570 -3.417 1.00 73.00 205 SER A C 1
ATOM 1630 O O . SER A 1 205 ? 4.424 4.020 -3.272 1.00 73.00 205 SER A O 1
ATOM 1632 N N . GLU A 1 206 ? 2.185 3.899 -3.316 1.00 69.06 206 GLU A N 1
ATOM 1633 C CA . GLU A 1 206 ? 2.105 2.493 -2.911 1.00 69.06 206 GLU A CA 1
ATOM 1634 C C . GLU A 1 206 ? 2.660 1.539 -3.978 1.00 69.06 206 GLU A C 1
ATOM 1636 O O . GLU A 1 206 ? 3.359 0.579 -3.661 1.00 69.06 206 GLU A O 1
ATOM 1641 N N . GLU A 1 207 ? 2.391 1.807 -5.255 1.00 77.25 207 GLU A N 1
ATOM 1642 C CA . GLU A 1 207 ? 2.896 1.042 -6.394 1.00 77.25 207 GLU A CA 1
ATOM 1643 C C . GLU A 1 207 ? 4.420 1.147 -6.494 1.00 77.25 207 GLU A C 1
ATOM 1645 O O . GLU A 1 207 ? 5.095 0.147 -6.756 1.00 77.25 207 GLU A O 1
ATOM 1650 N N . ALA A 1 208 ? 4.971 2.341 -6.256 1.00 79.88 208 ALA A N 1
ATOM 1651 C CA . ALA A 1 208 ? 6.410 2.558 -6.267 1.00 79.88 208 ALA A CA 1
ATOM 1652 C C . ALA A 1 208 ? 7.113 1.856 -5.092 1.00 79.88 208 ALA A C 1
ATOM 1654 O O . ALA A 1 208 ? 8.137 1.192 -5.290 1.00 79.88 208 ALA A O 1
ATOM 1655 N N . GLU A 1 209 ? 6.542 1.934 -3.885 1.00 78.00 209 GLU A N 1
ATOM 1656 C CA . GLU A 1 209 ? 7.052 1.220 -2.711 1.00 78.00 209 GLU A CA 1
ATOM 1657 C C . GLU A 1 209 ? 6.940 -0.305 -2.868 1.00 78.00 209 GLU A C 1
ATOM 1659 O O . GLU A 1 209 ? 7.901 -1.020 -2.570 1.00 78.00 209 GLU A O 1
ATOM 1664 N N . ALA A 1 210 ? 5.839 -0.822 -3.425 1.00 75.44 210 ALA A N 1
ATOM 1665 C CA . ALA A 1 210 ? 5.642 -2.257 -3.650 1.00 75.44 210 ALA A CA 1
ATOM 1666 C C . ALA A 1 210 ? 6.729 -2.867 -4.553 1.00 75.44 210 ALA A C 1
ATOM 1668 O O . ALA A 1 210 ? 7.199 -3.980 -4.300 1.00 75.44 210 ALA A O 1
ATOM 1669 N N . VAL A 1 211 ? 7.197 -2.129 -5.571 1.00 79.75 211 VAL A N 1
ATOM 1670 C CA . VAL A 1 211 ? 8.328 -2.564 -6.412 1.00 79.75 211 VAL A CA 1
ATOM 1671 C C . VAL A 1 211 ? 9.607 -2.729 -5.584 1.00 79.75 211 VAL A C 1
ATOM 1673 O O . VAL A 1 211 ? 10.402 -3.626 -5.868 1.00 79.75 211 VAL A O 1
ATOM 1676 N N . LEU A 1 212 ? 9.835 -1.887 -4.573 1.00 78.19 212 LEU A N 1
ATOM 1677 C CA . LEU A 1 212 ? 11.062 -1.888 -3.774 1.00 78.19 212 LEU A CA 1
ATOM 1678 C C . LEU A 1 212 ? 11.034 -2.886 -2.612 1.00 78.19 212 LEU A C 1
ATOM 1680 O O . LEU A 1 212 ? 12.062 -3.536 -2.367 1.00 78.19 212 LEU A O 1
ATOM 1684 N N . GLU A 1 213 ? 9.900 -2.990 -1.917 1.00 71.00 213 GLU A N 1
ATOM 1685 C CA . GLU A 1 213 ? 9.750 -3.731 -0.659 1.00 71.00 213 GLU A CA 1
ATOM 1686 C C . GLU A 1 213 ? 9.425 -5.219 -0.864 1.00 71.00 213 GLU A C 1
ATOM 1688 O O . GLU A 1 213 ? 9.896 -6.060 -0.094 1.00 71.00 213 GLU A O 1
ATOM 1693 N N . GLU A 1 214 ? 8.689 -5.582 -1.920 1.00 65.12 214 GLU A N 1
ATOM 1694 C CA . GLU A 1 214 ? 8.258 -6.974 -2.121 1.00 65.12 214 GLU A CA 1
ATOM 1695 C C . GLU A 1 214 ? 9.345 -7.871 -2.726 1.00 65.12 214 GLU A C 1
ATOM 1697 O O . GLU A 1 214 ? 9.305 -9.091 -2.572 1.00 65.12 214 GLU A O 1
ATOM 1702 N N . GLN A 1 215 ? 10.327 -7.291 -3.420 1.00 69.62 215 GLN A N 1
ATOM 1703 C CA . GLN A 1 215 ? 11.313 -8.046 -4.194 1.00 69.62 215 GLN A CA 1
ATOM 1704 C C . GLN A 1 215 ? 12.712 -7.900 -3.599 1.00 69.62 215 GLN A C 1
ATOM 1706 O O . GLN A 1 215 ? 13.299 -6.821 -3.629 1.00 69.62 215 GLN A O 1
ATOM 1711 N N . ALA A 1 216 ? 13.299 -8.994 -3.102 1.00 69.94 216 ALA A N 1
ATOM 1712 C CA . ALA A 1 216 ? 14.656 -8.964 -2.552 1.00 69.94 216 ALA A CA 1
ATOM 1713 C C . ALA A 1 216 ? 15.717 -8.726 -3.646 1.00 69.94 216 ALA A C 1
ATOM 1715 O O . ALA A 1 216 ? 16.654 -7.941 -3.455 1.00 69.94 216 ALA A O 1
ATOM 1716 N N . ALA A 1 217 ? 15.552 -9.348 -4.819 1.00 82.81 217 ALA A N 1
ATOM 1717 C CA . ALA A 1 217 ? 16.524 -9.284 -5.904 1.00 82.81 217 ALA A CA 1
ATOM 1718 C C . ALA A 1 217 ? 16.317 -8.067 -6.821 1.00 82.81 217 ALA A C 1
ATOM 1720 O O . ALA A 1 217 ? 15.205 -7.729 -7.220 1.00 82.81 217 ALA A O 1
ATOM 1721 N N . ARG A 1 218 ? 17.422 -7.431 -7.239 1.00 88.62 218 ARG A N 1
ATOM 1722 C CA . ARG A 1 218 ? 17.430 -6.310 -8.205 1.00 88.62 218 ARG A CA 1
ATOM 1723 C C . ARG A 1 218 ? 16.687 -6.647 -9.505 1.00 88.62 218 ARG A C 1
ATOM 1725 O O . ARG A 1 218 ? 15.941 -5.816 -10.013 1.00 88.62 218 ARG A O 1
ATOM 1732 N N . ALA A 1 219 ? 16.898 -7.852 -10.036 1.00 83.94 219 ALA A N 1
ATOM 1733 C CA . ALA A 1 219 ? 16.278 -8.295 -11.282 1.00 83.94 219 ALA A CA 1
ATOM 1734 C C . ALA A 1 219 ? 14.749 -8.388 -11.161 1.00 83.94 219 ALA A C 1
ATOM 1736 O O . ALA A 1 219 ? 14.035 -7.996 -12.081 1.00 83.94 219 ALA A O 1
ATOM 1737 N N . ASP A 1 220 ? 14.246 -8.839 -10.013 1.00 83.25 220 ASP A N 1
ATOM 1738 C CA . ASP A 1 220 ? 12.809 -8.939 -9.763 1.00 83.25 220 ASP A CA 1
ATOM 1739 C C . ASP A 1 220 ? 12.171 -7.551 -9.611 1.00 83.25 220 ASP A C 1
ATOM 1741 O O . ASP A 1 220 ? 11.093 -7.318 -10.156 1.00 83.25 220 ASP A O 1
ATOM 1745 N N . ARG A 1 221 ? 12.880 -6.586 -9.000 1.00 85.94 221 ARG A N 1
ATOM 1746 C CA . ARG A 1 221 ? 12.471 -5.166 -8.981 1.00 85.94 221 ARG A CA 1
ATOM 1747 C C . ARG A 1 221 ? 12.377 -4.580 -10.390 1.00 85.94 221 ARG A C 1
ATOM 1749 O O . ARG A 1 221 ? 11.359 -3.998 -10.752 1.00 85.94 221 ARG A O 1
ATOM 1756 N N . ALA A 1 222 ? 13.417 -4.775 -11.206 1.00 88.69 222 ALA A N 1
ATOM 1757 C CA . ALA A 1 222 ? 13.436 -4.314 -12.596 1.00 88.69 222 ALA A CA 1
ATOM 1758 C C . ALA A 1 222 ? 12.289 -4.932 -13.406 1.00 88.69 222 ALA A C 1
ATOM 1760 O O . ALA A 1 222 ? 11.656 -4.254 -14.212 1.00 88.69 222 ALA A O 1
ATOM 1761 N N . ARG A 1 223 ? 12.003 -6.216 -13.158 1.00 89.56 223 ARG A N 1
ATOM 1762 C CA . ARG A 1 223 ? 10.915 -6.949 -13.797 1.00 89.56 223 ARG A CA 1
ATOM 1763 C C . ARG A 1 223 ? 9.548 -6.421 -13.371 1.00 89.56 223 ARG A C 1
ATOM 1765 O O . ARG A 1 223 ? 8.728 -6.184 -14.253 1.00 89.56 223 ARG A O 1
ATOM 1772 N N . CYS A 1 224 ? 9.307 -6.202 -12.069 1.00 84.81 224 CYS A N 1
ATOM 1773 C CA . CYS A 1 224 ? 8.023 -5.645 -11.632 1.00 84.81 224 CYS A CA 1
ATOM 1774 C C . CYS A 1 224 ? 7.812 -4.250 -12.226 1.00 84.81 224 CYS A C 1
ATOM 1776 O O . CYS A 1 224 ? 6.751 -4.001 -12.788 1.00 84.81 224 CYS A O 1
ATOM 1778 N N . LEU A 1 225 ? 8.833 -3.384 -12.187 1.00 89.69 225 LEU A N 1
ATOM 1779 C CA . LEU A 1 225 ? 8.749 -2.026 -12.725 1.00 89.69 225 LEU A CA 1
ATOM 1780 C C . LEU A 1 225 ? 8.316 -2.013 -14.196 1.00 89.69 225 LEU A C 1
ATOM 1782 O O . LEU A 1 225 ? 7.316 -1.391 -14.551 1.00 89.69 225 LEU A O 1
ATOM 1786 N N . ILE A 1 226 ? 9.045 -2.722 -15.061 1.00 88.75 226 ILE A N 1
ATOM 1787 C CA . ILE A 1 226 ? 8.764 -2.690 -16.500 1.00 88.75 226 ILE A CA 1
ATOM 1788 C C . ILE A 1 226 ? 7.431 -3.360 -16.849 1.00 88.75 226 ILE A C 1
ATOM 1790 O O . ILE A 1 226 ? 6.702 -2.853 -17.698 1.00 88.75 226 ILE A O 1
ATOM 1794 N N . ASP A 1 227 ? 7.070 -4.455 -16.171 1.00 86.75 227 ASP A N 1
ATOM 1795 C CA . ASP A 1 227 ? 5.787 -5.126 -16.394 1.00 86.75 227 ASP A CA 1
ATOM 1796 C C . ASP A 1 227 ? 4.610 -4.269 -15.915 1.00 86.75 227 ASP A C 1
ATOM 1798 O O . ASP A 1 227 ? 3.556 -4.262 -16.553 1.00 86.75 227 ASP A O 1
ATOM 1802 N N . MET A 1 228 ? 4.788 -3.525 -14.821 1.00 83.69 228 MET A N 1
ATOM 1803 C CA . MET A 1 228 ? 3.783 -2.620 -14.269 1.00 83.69 228 MET A CA 1
ATOM 1804 C C . MET A 1 228 ? 3.509 -1.450 -15.210 1.00 83.69 228 MET A C 1
ATOM 1806 O O . MET A 1 228 ? 2.360 -1.212 -15.581 1.00 83.69 228 MET A O 1
ATOM 1810 N N . VAL A 1 229 ? 4.562 -0.762 -15.655 1.00 86.75 229 VAL A N 1
ATOM 1811 C CA . VAL A 1 229 ? 4.439 0.357 -16.597 1.00 86.75 229 VAL A CA 1
ATOM 1812 C C . VAL A 1 229 ? 3.813 -0.113 -17.911 1.00 86.75 229 VAL A C 1
ATOM 1814 O O . VAL A 1 229 ? 2.891 0.531 -18.410 1.00 86.75 229 VAL A O 1
ATOM 1817 N N . ARG A 1 230 ? 4.253 -1.261 -18.446 1.00 86.25 230 ARG A N 1
ATOM 1818 C CA . ARG A 1 230 ? 3.714 -1.816 -19.696 1.00 86.25 230 ARG A CA 1
ATOM 1819 C C . ARG A 1 230 ? 2.211 -2.074 -19.604 1.00 86.25 230 ARG A C 1
ATOM 1821 O O . ARG A 1 230 ? 1.469 -1.758 -20.528 1.00 86.25 230 ARG A O 1
ATOM 1828 N N . LYS A 1 231 ? 1.750 -2.616 -18.475 1.00 80.88 231 LYS A N 1
ATOM 1829 C CA . LYS A 1 231 ? 0.331 -2.912 -18.227 1.00 80.88 231 LYS A CA 1
ATOM 1830 C C . LYS A 1 231 ? -0.539 -1.668 -18.051 1.00 80.88 231 LYS A C 1
ATOM 1832 O O . LYS A 1 231 ? -1.718 -1.729 -18.381 1.00 80.88 231 LYS A O 1
ATOM 1837 N N . LYS A 1 232 ? 0.023 -0.544 -17.591 1.00 81.19 232 LYS A N 1
ATOM 1838 C CA . LYS A 1 232 ? -0.672 0.759 -17.557 1.00 81.19 232 LYS A CA 1
ATOM 1839 C C . LYS A 1 232 ? -0.885 1.357 -18.955 1.00 81.19 232 LYS A C 1
ATOM 1841 O O . LYS A 1 232 ? -1.649 2.307 -19.113 1.00 81.19 232 LYS A O 1
ATOM 1846 N N . GLY A 1 233 ? -0.253 0.780 -19.975 1.00 77.56 233 GLY A N 1
ATOM 1847 C CA . GLY A 1 233 ? -0.514 1.059 -21.380 1.00 77.56 233 GLY A CA 1
ATOM 1848 C C . GLY A 1 233 ? 0.464 2.048 -22.005 1.00 77.56 233 GLY A C 1
ATOM 1849 O O . GLY A 1 233 ? 1.480 2.441 -21.421 1.00 77.56 233 GLY A O 1
ATOM 1850 N N . ARG A 1 234 ? 0.147 2.450 -23.238 1.00 81.38 234 ARG A N 1
ATOM 1851 C CA . ARG A 1 234 ? 1.039 3.215 -24.118 1.00 81.38 234 ARG A CA 1
ATOM 1852 C C . ARG A 1 234 ? 1.596 4.486 -23.475 1.00 81.38 234 ARG A C 1
ATOM 1854 O O . ARG A 1 234 ? 2.804 4.676 -23.470 1.00 81.38 234 ARG A O 1
ATOM 1861 N N . ARG A 1 235 ? 0.738 5.329 -22.888 1.00 84.56 235 ARG A N 1
ATOM 1862 C CA . ARG A 1 235 ? 1.149 6.627 -22.308 1.00 84.56 235 ARG A CA 1
ATOM 1863 C C . ARG A 1 235 ? 2.139 6.462 -21.151 1.00 84.56 235 ARG A C 1
ATOM 1865 O O . ARG A 1 235 ? 3.088 7.229 -21.039 1.00 84.56 235 ARG A O 1
ATOM 1872 N N . ALA A 1 236 ? 1.927 5.456 -20.303 1.00 86.69 236 ALA A N 1
ATOM 1873 C CA . ALA A 1 236 ? 2.853 5.116 -19.224 1.00 86.69 236 ALA A CA 1
ATOM 1874 C C . ALA A 1 236 ? 4.185 4.597 -19.786 1.00 86.69 236 ALA A C 1
ATOM 1876 O O . ALA A 1 236 ? 5.257 4.990 -19.327 1.00 86.69 236 ALA A O 1
ATOM 1877 N N . SER A 1 237 ? 4.107 3.758 -20.821 1.00 88.81 237 SER A N 1
ATOM 1878 C CA . SER A 1 237 ? 5.271 3.167 -21.481 1.00 88.81 237 SER A CA 1
ATOM 1879 C C . SER A 1 237 ? 6.145 4.212 -22.179 1.00 88.81 237 SER A C 1
ATOM 1881 O O . SER A 1 237 ? 7.365 4.177 -22.041 1.00 88.81 237 SER A O 1
ATOM 1883 N N . GLU A 1 238 ? 5.533 5.189 -22.852 1.00 88.62 238 GLU A N 1
ATOM 1884 C CA . GLU A 1 238 ? 6.225 6.334 -23.456 1.00 88.62 238 GLU A CA 1
ATOM 1885 C C . GLU A 1 238 ? 6.968 7.152 -22.396 1.00 88.62 238 GLU A C 1
ATOM 1887 O O . GLU A 1 238 ? 8.157 7.420 -22.553 1.00 88.62 238 GLU A O 1
ATOM 1892 N N . LYS A 1 239 ? 6.308 7.473 -21.275 1.00 89.75 239 LYS A N 1
ATOM 1893 C CA . LYS A 1 239 ? 6.941 8.204 -20.167 1.00 89.75 239 LYS A CA 1
ATOM 1894 C C . LYS A 1 239 ? 8.136 7.452 -19.576 1.00 89.75 239 LYS A C 1
ATOM 1896 O O . LYS A 1 239 ? 9.173 8.059 -19.334 1.00 89.75 239 LYS A O 1
ATOM 1901 N N . MET A 1 240 ? 8.032 6.136 -19.393 1.00 91.12 240 MET A N 1
ATOM 1902 C CA . MET A 1 240 ? 9.151 5.307 -18.928 1.00 91.12 240 MET A CA 1
ATOM 1903 C C . MET A 1 240 ? 10.327 5.313 -19.905 1.00 91.12 240 MET A C 1
ATOM 1905 O O . MET A 1 240 ? 11.471 5.412 -19.472 1.00 91.12 240 MET A O 1
ATOM 1909 N N . ILE A 1 241 ? 10.068 5.229 -21.213 1.00 90.19 241 ILE A N 1
ATOM 1910 C CA . ILE A 1 241 ? 11.122 5.298 -22.235 1.00 90.19 241 ILE A CA 1
ATOM 1911 C C . ILE A 1 241 ? 11.812 6.665 -22.200 1.00 90.19 241 ILE A C 1
ATOM 1913 O O . ILE A 1 241 ? 13.041 6.722 -22.236 1.00 90.19 241 ILE A O 1
ATOM 1917 N N . THR A 1 242 ? 11.045 7.751 -22.086 1.00 90.56 242 THR A N 1
ATOM 1918 C CA . THR A 1 242 ? 11.587 9.111 -21.959 1.00 90.56 242 THR A CA 1
ATOM 1919 C C . THR A 1 242 ? 12.466 9.246 -20.718 1.00 90.56 242 THR A C 1
ATOM 1921 O O . THR A 1 242 ? 13.636 9.601 -20.842 1.00 90.56 242 THR A O 1
ATOM 1924 N N . LEU A 1 243 ? 11.964 8.856 -19.542 1.00 89.06 243 LEU A N 1
ATOM 1925 C CA . LEU A 1 243 ? 12.731 8.908 -18.293 1.00 89.06 243 LEU A CA 1
ATOM 1926 C C . LEU A 1 243 ? 13.993 8.038 -18.355 1.00 89.06 243 LEU A C 1
ATOM 1928 O O . LEU A 1 243 ? 15.046 8.435 -17.864 1.00 89.06 243 LEU A O 1
ATOM 1932 N N . LEU A 1 244 ? 13.921 6.864 -18.981 1.00 89.31 244 LEU A N 1
ATOM 1933 C CA . LEU A 1 244 ? 15.072 5.982 -19.159 1.00 89.31 244 LEU A CA 1
ATOM 1934 C C . LEU A 1 244 ? 16.155 6.621 -20.033 1.00 89.31 244 LEU A C 1
ATOM 1936 O O . LEU A 1 244 ? 17.331 6.541 -19.684 1.00 89.31 244 LEU A O 1
ATOM 1940 N N . ARG A 1 245 ? 15.765 7.295 -21.120 1.00 87.75 245 ARG A N 1
ATOM 1941 C CA . ARG A 1 245 ? 16.686 8.050 -21.983 1.00 87.75 245 ARG A CA 1
ATOM 1942 C C . ARG A 1 245 ? 17.324 9.228 -21.250 1.00 87.75 245 ARG A C 1
ATOM 1944 O O . ARG A 1 245 ? 18.512 9.465 -21.424 1.00 87.75 245 ARG A O 1
ATOM 1951 N N . GLU A 1 246 ? 16.556 9.948 -20.439 1.00 88.75 246 GLU A N 1
ATOM 1952 C CA . GLU A 1 246 ? 17.040 11.115 -19.691 1.00 88.75 246 GLU A CA 1
ATOM 1953 C C . GLU A 1 246 ? 17.985 10.733 -18.548 1.00 88.75 246 GLU A C 1
ATOM 1955 O O . GLU A 1 246 ? 18.979 11.416 -18.306 1.00 88.75 246 GLU A O 1
ATOM 1960 N N . ARG A 1 247 ? 17.678 9.648 -17.828 1.00 88.00 247 ARG A N 1
ATOM 1961 C CA . ARG A 1 247 ? 18.438 9.224 -16.642 1.00 88.00 247 ARG A CA 1
ATOM 1962 C C . ARG A 1 247 ? 19.662 8.387 -16.987 1.00 88.00 247 ARG A C 1
ATOM 1964 O O . ARG A 1 247 ? 20.673 8.507 -16.302 1.00 88.00 247 ARG A O 1
ATOM 1971 N N . ASP A 1 248 ? 19.582 7.561 -18.028 1.00 87.75 248 ASP A N 1
ATOM 1972 C CA . ASP A 1 248 ? 20.713 6.766 -18.509 1.00 87.75 248 ASP A CA 1
ATOM 1973 C C . ASP A 1 248 ? 20.710 6.658 -20.048 1.00 87.75 248 ASP A C 1
ATOM 1975 O O . ASP A 1 248 ? 20.263 5.655 -20.619 1.00 87.75 248 ASP A O 1
ATOM 1979 N N . PRO A 1 249 ? 21.247 7.679 -20.744 1.00 86.38 249 PRO A N 1
ATOM 1980 C CA . PRO A 1 249 ? 21.350 7.682 -22.203 1.00 86.38 249 PRO A CA 1
ATOM 1981 C C . PRO A 1 249 ? 22.138 6.486 -22.758 1.00 86.38 249 PRO A C 1
ATOM 1983 O O . PRO A 1 249 ? 21.797 5.950 -23.814 1.00 86.38 249 PRO A O 1
ATOM 1986 N N . ASN A 1 250 ? 23.170 6.030 -22.039 1.00 85.25 250 ASN A N 1
ATOM 1987 C CA . ASN A 1 250 ? 24.023 4.914 -22.459 1.00 85.25 250 ASN A CA 1
ATOM 1988 C C . ASN A 1 250 ? 23.254 3.590 -22.425 1.00 85.25 250 ASN A C 1
ATOM 1990 O O . ASN A 1 250 ? 23.348 2.769 -23.348 1.00 85.25 250 ASN A O 1
ATOM 1994 N N . LEU A 1 251 ? 22.459 3.381 -21.373 1.00 84.62 251 LEU A N 1
ATOM 1995 C CA . LEU A 1 251 ? 21.560 2.240 -21.305 1.00 84.62 251 LEU A CA 1
ATOM 1996 C C . LEU A 1 251 ? 20.444 2.363 -22.347 1.00 84.62 251 LEU A C 1
ATOM 1998 O O . LEU A 1 251 ? 20.142 1.370 -23.003 1.00 84.62 251 LEU A O 1
ATOM 2002 N N . GLY A 1 252 ? 19.900 3.562 -22.574 1.00 80.38 252 GLY A N 1
ATOM 2003 C CA . GLY A 1 252 ? 18.949 3.836 -23.655 1.00 80.38 252 GLY A CA 1
ATOM 2004 C C . GLY A 1 252 ? 19.463 3.368 -25.021 1.00 80.38 252 GLY A C 1
ATOM 2005 O O . GLY A 1 252 ? 18.798 2.578 -25.694 1.00 80.38 252 GLY A O 1
ATOM 2006 N N . MET A 1 253 ? 20.691 3.743 -25.389 1.00 81.62 253 MET A N 1
ATOM 2007 C CA . MET A 1 253 ? 21.341 3.268 -26.619 1.00 81.62 253 MET A CA 1
ATOM 2008 C C . MET A 1 253 ? 21.519 1.743 -26.631 1.00 81.62 253 MET A C 1
ATOM 2010 O O . MET A 1 253 ? 21.187 1.083 -27.614 1.00 81.62 253 MET A O 1
ATOM 2014 N N . THR A 1 254 ? 21.970 1.158 -25.517 1.00 81.12 254 THR A N 1
ATOM 2015 C CA . THR A 1 254 ? 22.169 -0.300 -25.377 1.00 81.12 254 THR A CA 1
ATOM 2016 C C . THR A 1 254 ? 20.865 -1.095 -25.537 1.00 81.12 254 THR A C 1
ATOM 2018 O O . THR A 1 254 ? 20.857 -2.235 -26.014 1.00 81.12 254 THR A O 1
ATOM 2021 N N . LEU A 1 255 ? 19.741 -0.506 -25.132 1.00 81.94 255 LEU A N 1
ATOM 2022 C CA . LEU A 1 255 ? 18.414 -1.102 -25.246 1.00 81.94 255 LEU A CA 1
ATOM 2023 C C . LEU A 1 255 ? 17.784 -0.891 -26.632 1.00 81.94 255 LEU A C 1
ATOM 2025 O O . LEU A 1 255 ? 16.762 -1.508 -26.924 1.00 81.94 255 LEU A O 1
ATOM 2029 N N . GLY A 1 256 ? 18.426 -0.127 -27.522 1.00 77.50 256 GLY A N 1
ATOM 2030 C CA . GLY A 1 256 ? 17.887 0.207 -28.843 1.00 77.50 256 GLY A CA 1
ATOM 2031 C C . GLY A 1 256 ? 16.802 1.281 -28.780 1.00 77.50 256 GLY A C 1
ATOM 2032 O O . GLY A 1 256 ? 15.916 1.307 -29.624 1.00 77.50 256 GLY A O 1
ATOM 2033 N N . LEU A 1 257 ? 16.857 2.136 -27.757 1.00 75.81 257 LEU A N 1
ATOM 2034 C CA . LEU A 1 257 ? 15.970 3.276 -27.563 1.00 75.81 257 LEU A CA 1
ATOM 2035 C C . LEU A 1 257 ? 16.625 4.578 -28.042 1.00 75.81 257 LEU A C 1
ATOM 2037 O O . LEU A 1 257 ? 16.238 5.626 -27.549 1.00 75.81 257 LEU A O 1
ATOM 2041 N N . ALA A 1 258 ? 17.627 4.559 -28.920 1.00 57.97 258 ALA A N 1
ATOM 2042 C CA . ALA A 1 258 ? 18.218 5.793 -29.455 1.00 57.97 258 ALA A CA 1
ATOM 2043 C C . ALA A 1 258 ? 17.260 6.502 -30.426 1.00 57.97 258 ALA A C 1
ATOM 2045 O O . ALA A 1 258 ? 16.518 5.788 -31.137 1.00 57.97 258 ALA A O 1
#

pLDDT: mean 72.97, std 16.39, range [25.25, 92.06]

InterPro domains:
  IPR001315 CARD domain [PF00619] (178-255)
  IPR001315 CARD domain [PS50209] (166-258)
  IPR011029 Death-like domain superfamily [G3DSA:1.10.533.10] (170-258)
  IPR011029 Death-like domain superfamily [SSF47986] (172-252)
  IPR036537 Adaptor protein Cbl, N-terminal domain superfamily [G3DSA:1.20.930.20] (1-118)
  IPR054000 Mixed lineage kinase domain-like, N-terminal domain [PF22215] (6-131)
  IPR059179 MLKL-like, MCAfunc domain [cd21037] (7-146)

Sequence (258 aa):
MDSIFNLIELADRLYSLCQTVKANKEQRGRLAEMVISLKKVLSILQEQDPSHTPPQALEEHLVELQTCFRDAEELLNKYGNTSCLGRVFKAKAMEEDFEDLFQRLDDVRQLLSLSLQVEQRGEVHSVHDVVDRAEQKIDLLHEKMDKLIVKGKEVKGPETPSPAASPQDADKLLGDIRGRFVEKASLPLIKQLLDGLQQERVLNSEEAEAVLEEQAARADRARCLIDMVRKKGRRASEKMITLLRERDPNLGMTLGLA

Foldseek 3Di:
DVLLVVLLVLLVVLLVLLVPQLAPVVLSVVSNVLSVVVSVLSVVVVPPDPPDDQPPLLVVLSVLSVVLSVLSVVLCVVGRPDALQRCLVCVVVSVVSSVVSVVSSVVSSVSSVVSVVVVPVPDPPPVVVVVVVVVVVVVVVVVVVVVPPPDDDDDDDDDDDDDDDDDDWLLVLLVQLLVVQLVPPDPVNLLQLLVQCCVVVVDPPRSSSSLVRVDPDSSSSSNSVSVNQSVSTRVSSVSSLVSCCVVPVPSCVVSVND